Protein AF-A0A1M6EAY8-F1 (afdb_monomer)

Organism: NCBI:txid1121298

Nearest PDB structures (foldseek):
  1v53-assembly1_A  TM=3.939E-01  e=1.099E+00  Heyndrickxia coagulans
  5cm9-assembly2_D  TM=3.302E-01  e=2.219E+00  Drosophila melanogaster
  4pe5-assembly1_C  TM=4.306E-01  e=8.485E+00  Rattus norvegicus
  7tjx-assembly1_E  TM=2.743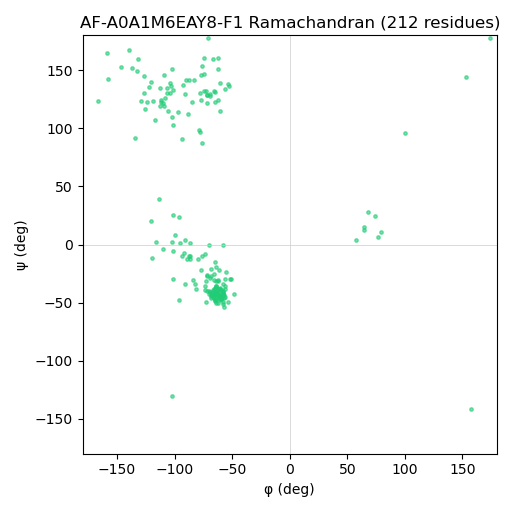E-01  e=7.960E+00  Saccharomyces cerevisiae

Solvent-accessible surface area (backbone atoms only — not comparable to full-atom values): 11817 Å² total; per-residue (Å²): 120,74,74,69,62,72,78,50,54,79,64,58,50,52,53,53,47,44,76,76,36,44,66,60,51,51,51,51,52,49,51,50,53,53,51,52,49,53,51,53,49,59,75,68,47,72,44,76,79,43,30,42,37,40,48,42,60,67,64,43,69,90,45,43,64,62,52,22,53,53,47,24,62,62,65,33,98,60,97,52,90,56,56,36,31,42,73,48,77,47,79,41,74,91,82,80,100,55,101,65,68,59,56,70,67,60,48,54,51,48,54,51,36,45,76,68,31,61,36,24,30,45,34,26,41,54,71,60,44,53,58,41,45,40,70,52,49,38,30,74,45,84,82,50,82,83,48,77,69,49,79,90,32,32,41,72,42,78,67,48,46,101,87,28,68,61,44,35,34,31,36,46,32,52,66,20,40,72,48,45,72,26,47,30,77,28,86,56,25,31,37,25,37,28,52,57,24,84,46,56,71,46,31,51,50,46,53,34,46,43,63,68,41,96

pLDDT: mean 88.56, std 11.91, range [39.31, 98.44]

Secondary structure (DSSP, 8-state):
-HHHHTT--HHHHHHHHHHHHHHHHHHHHHHHHHHHHHHHHHHTPPEEEEEEEEEES---GGGHHHHHHHHHHHH-SS--TTEEEEEEEEE----SS-S--S-HHHHHHHHHHHHTT--SEEEEEHHHHHHHHHTT-B---TT-TTS---TTTEEEES--STT--SEEEEEE-TT-HHHHH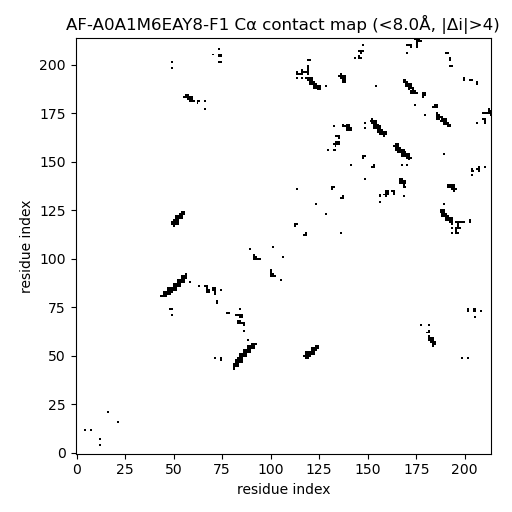TT---TTEEEEEBTT-S-HHHHHHHHHHHHH--

Mean predicted aligned error: 8.23 Å

Radius of gyration: 26.85 Å; Cα contacts (8 Å, |Δi|>4): 323; chains: 1; bounding box: 73×35×76 Å

Foldseek 3Di:
DVVVLVPDDPVVNVVVCCVPCVVVVVVVVVVVVVVVVVVVCVVQAQDAPAEEEEEEDFFQCVCQVVLFVVLQPLLDPDDDPRYTHGYHYQYFDDDDDDPDRHDVVSVVVVVVCLVVLNHFKYKYFPSVVLVCLLVQFFDACVPLPLDDCPPVFWDWDPHHPPPRHTGTGWTQLAPAPSCVVRRHHRHRMIMGTTPSHPRNVSSSSVRSNSNVRD

Sequence (214 aa):
MLDKIKHMSKKEKMEYIWDYYKIHILVGVFIIIAVSWTIYTNVNKTEYVFNCTLLGEGVNLSKKAEFEDKLTKIVLEEPEDKKQAYMDFIEVKGSSSVENSIDPYAMQKLSARVAAGDIDIFIVDEKNFQRFAMQGMFEILDSFSELDLSDKNAVKIEKGSEDVKSGIYGVRVKDNASLKDMGYSTEDKIAGIVTLSKNKDKGAAVLKWLQEDK

Structure (mmCIF, N/CA/C/O backbone):
data_AF-A0A1M6EAY8-F1
#
_entry.id   AF-A0A1M6EAY8-F1
#
loop_
_atom_site.group_PDB
_atom_site.id
_atom_site.type_symbol
_atom_site.label_atom_id
_atom_site.label_alt_id
_atom_site.label_comp_id
_atom_site.label_asym_id
_atom_site.label_entity_id
_atom_site.label_seq_id
_atom_site.pdbx_PDB_ins_code
_atom_site.Cartn_x
_atom_site.Cartn_y
_atom_site.Cartn_z
_atom_site.occupancy
_atom_site.B_iso_or_equiv
_atom_site.auth_seq_id
_atom_site.auth_comp_id
_atom_site.auth_asym_id
_atom_site.auth_atom_id
_atom_site.pdbx_PDB_model_num
ATOM 1 N N . MET A 1 1 ? 34.621 -8.360 -55.367 1.00 52.75 1 MET A N 1
ATOM 2 C CA . MET A 1 1 ? 34.484 -7.205 -54.442 1.00 52.75 1 MET A CA 1
ATOM 3 C C . MET A 1 1 ? 35.650 -7.085 -53.462 1.00 52.75 1 MET A C 1
ATOM 5 O O . MET A 1 1 ? 36.069 -5.966 -53.209 1.00 52.75 1 MET A O 1
ATOM 9 N N . LEU A 1 2 ? 36.212 -8.191 -52.954 1.00 54.81 2 LEU A N 1
ATOM 10 C CA . LEU A 1 2 ? 37.335 -8.165 -52.001 1.00 54.81 2 LEU A CA 1
ATOM 11 C C . LEU A 1 2 ? 38.676 -7.679 -52.600 1.00 54.81 2 LEU A C 1
ATOM 13 O O . LEU A 1 2 ? 39.448 -7.039 -51.891 1.00 54.81 2 LEU A O 1
ATOM 17 N N . ASP A 1 3 ? 38.923 -7.878 -53.902 1.00 56.69 3 ASP A N 1
ATOM 18 C CA . ASP A 1 3 ? 40.189 -7.463 -54.541 1.00 56.69 3 ASP A CA 1
ATOM 19 C C . ASP A 1 3 ? 40.351 -5.943 -54.722 1.00 56.69 3 ASP A C 1
ATOM 21 O O . ASP A 1 3 ? 41.471 -5.438 -54.690 1.00 56.69 3 ASP A O 1
ATOM 25 N N . LYS A 1 4 ? 39.254 -5.176 -54.828 1.00 57.34 4 LYS A N 1
ATOM 26 C CA . LYS A 1 4 ? 39.319 -3.702 -54.945 1.00 57.34 4 LYS A CA 1
ATOM 27 C C . LYS A 1 4 ? 39.699 -3.015 -53.630 1.00 57.34 4 LYS A C 1
ATOM 29 O O . LYS A 1 4 ? 40.373 -1.994 -53.645 1.00 57.34 4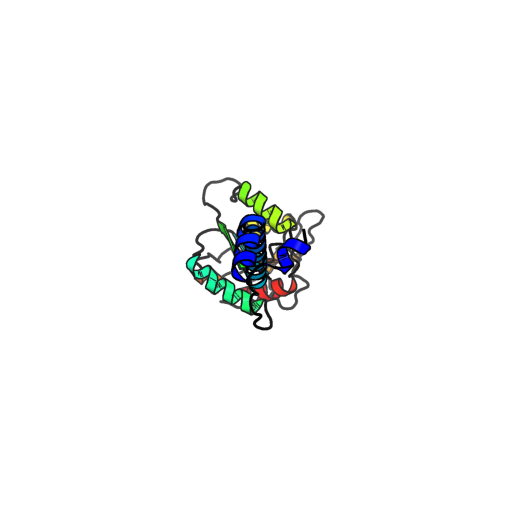 LYS A O 1
ATOM 34 N N . ILE A 1 5 ? 39.315 -3.595 -52.493 1.00 58.34 5 ILE A N 1
ATOM 35 C CA . ILE A 1 5 ? 39.560 -3.015 -51.162 1.00 58.34 5 ILE A CA 1
ATOM 36 C C . ILE A 1 5 ? 41.026 -3.222 -50.736 1.00 58.34 5 ILE A C 1
ATOM 38 O O . ILE A 1 5 ? 41.556 -2.475 -49.914 1.00 58.34 5 ILE A O 1
ATOM 42 N N . LYS A 1 6 ? 41.730 -4.207 -51.307 1.00 60.44 6 LYS A N 1
ATOM 43 C CA . LYS A 1 6 ? 43.102 -4.562 -50.908 1.00 60.44 6 LYS A CA 1
ATOM 44 C C . LYS A 1 6 ? 44.147 -3.491 -51.262 1.00 60.44 6 LYS A C 1
ATOM 46 O O . LYS A 1 6 ? 45.124 -3.364 -50.531 1.00 60.44 6 LYS A O 1
ATOM 51 N N . HIS A 1 7 ? 43.904 -2.688 -52.302 1.00 62.91 7 HIS A N 1
ATOM 52 C CA . HIS A 1 7 ? 44.838 -1.672 -52.818 1.00 62.91 7 HIS A CA 1
ATOM 53 C C . HIS A 1 7 ? 44.516 -0.223 -52.410 1.00 62.91 7 HIS A C 1
ATOM 55 O O . HIS A 1 7 ? 45.227 0.691 -52.810 1.00 62.91 7 HIS A O 1
ATOM 61 N N . MET A 1 8 ? 43.472 -0.001 -51.607 1.00 68.00 8 MET A N 1
ATOM 62 C CA . MET A 1 8 ? 43.058 1.341 -51.184 1.00 68.00 8 MET A CA 1
ATOM 63 C C . MET A 1 8 ? 43.857 1.844 -49.976 1.00 68.00 8 MET A C 1
ATOM 65 O O . MET A 1 8 ? 44.121 1.093 -49.025 1.00 68.00 8 MET A O 1
ATOM 69 N N . SER A 1 9 ? 44.176 3.139 -49.978 1.00 77.81 9 SER A N 1
ATOM 70 C CA . SER A 1 9 ? 44.705 3.838 -48.807 1.00 77.81 9 SER A CA 1
ATOM 71 C C . SER A 1 9 ? 43.682 3.828 -47.660 1.00 77.81 9 SER A C 1
ATOM 73 O O . SER A 1 9 ? 42.481 3.625 -47.856 1.00 77.81 9 SER A O 1
ATOM 75 N N . LYS A 1 10 ? 44.135 4.055 -46.419 1.00 75.69 10 LYS A N 1
ATOM 76 C CA . LYS A 1 10 ? 43.240 4.083 -45.243 1.00 75.69 10 LYS A CA 1
ATOM 77 C C . LYS A 1 10 ? 42.105 5.111 -45.385 1.00 75.69 10 LYS A C 1
ATOM 79 O O . LYS A 1 10 ? 41.030 4.887 -44.838 1.00 75.69 10 LYS A O 1
ATOM 84 N N . LYS A 1 11 ? 42.339 6.201 -46.126 1.00 76.31 11 LYS A N 1
ATOM 85 C CA . LYS A 1 11 ? 41.361 7.269 -46.362 1.00 76.31 11 LYS A CA 1
ATOM 86 C C . LYS A 1 11 ? 40.255 6.825 -47.324 1.00 76.31 11 LYS A C 1
ATOM 88 O O . LYS A 1 11 ? 39.084 6.907 -46.975 1.00 76.31 11 LYS A O 1
ATOM 93 N N . GLU A 1 12 ? 40.627 6.248 -48.464 1.00 75.38 12 GLU A N 1
ATOM 94 C CA . GLU A 1 12 ? 39.679 5.758 -49.479 1.00 75.38 12 GLU A CA 1
ATOM 95 C C . GLU A 1 12 ? 38.800 4.612 -48.951 1.00 75.38 12 GLU A C 1
ATOM 97 O O . GLU A 1 12 ? 37.633 4.491 -49.316 1.00 75.38 12 GLU A O 1
ATOM 102 N N . LYS A 1 13 ? 39.330 3.791 -48.033 1.00 75.75 13 LYS A N 1
ATOM 103 C CA . LYS A 1 13 ? 38.545 2.754 -47.343 1.00 75.75 13 LYS A CA 1
ATOM 104 C C . LYS A 1 13 ? 37.448 3.338 -46.454 1.00 75.75 13 LYS A C 1
ATOM 106 O O . LYS A 1 13 ? 36.355 2.782 -46.411 1.00 75.75 13 LYS A O 1
ATOM 111 N N . MET A 1 14 ? 37.738 4.427 -45.741 1.00 78.31 14 MET A N 1
ATOM 112 C CA . MET A 1 14 ? 36.771 5.079 -44.854 1.00 78.31 14 MET A CA 1
ATOM 113 C C . MET A 1 14 ? 35.662 5.766 -45.657 1.00 78.31 14 MET A C 1
ATOM 115 O O . MET A 1 14 ? 34.490 5.609 -45.324 1.00 78.31 14 MET A O 1
ATOM 119 N N . GLU A 1 15 ? 36.023 6.453 -46.745 1.00 80.12 15 GLU A N 1
ATOM 120 C CA . GLU A 1 15 ? 35.060 7.066 -47.672 1.00 80.12 15 GLU A CA 1
ATOM 121 C C . GLU A 1 15 ? 34.149 6.006 -48.310 1.00 80.12 15 GLU A C 1
ATOM 123 O O . GLU A 1 15 ? 32.931 6.151 -48.286 1.00 80.12 15 GLU A O 1
ATOM 128 N N . TYR A 1 16 ? 34.707 4.876 -48.762 1.00 78.81 16 TYR A N 1
ATOM 129 C CA . TYR A 1 16 ? 33.915 3.775 -49.320 1.00 78.81 16 TYR A CA 1
ATOM 130 C C . TYR A 1 16 ? 32.935 3.156 -48.305 1.00 78.81 16 TYR A C 1
ATOM 132 O O . TYR A 1 16 ? 31.786 2.864 -48.642 1.00 78.81 16 TYR A O 1
ATOM 140 N N . ILE A 1 17 ? 33.368 2.956 -47.052 1.00 81.38 17 ILE A N 1
ATOM 141 C CA . ILE A 1 17 ? 32.495 2.452 -45.980 1.00 81.38 17 ILE A CA 1
ATOM 142 C C . ILE A 1 17 ? 31.378 3.455 -45.689 1.00 81.38 17 ILE A C 1
ATOM 144 O O . ILE A 1 17 ? 30.227 3.055 -45.525 1.00 81.38 17 ILE A O 1
ATOM 148 N N . TRP A 1 18 ? 31.698 4.745 -45.646 1.00 81.81 18 TRP A N 1
ATOM 149 C CA . TRP A 1 18 ? 30.712 5.788 -45.405 1.00 81.81 18 TRP A CA 1
ATOM 150 C C . TRP A 1 18 ? 29.674 5.859 -46.529 1.00 81.81 18 TRP A C 1
ATOM 152 O O . TRP A 1 18 ? 28.476 5.787 -46.264 1.00 81.81 18 TRP A O 1
ATOM 162 N N . ASP A 1 19 ? 30.096 5.913 -47.788 1.00 82.69 19 ASP A N 1
ATOM 163 C CA . ASP A 1 19 ? 29.166 6.064 -48.908 1.00 82.69 19 ASP A CA 1
ATOM 164 C C . ASP A 1 19 ? 28.213 4.877 -49.058 1.00 82.69 19 ASP A C 1
ATOM 166 O O . ASP A 1 19 ? 27.030 5.076 -49.348 1.00 82.69 19 ASP A O 1
ATOM 170 N N . TYR A 1 20 ? 28.695 3.658 -48.802 1.00 83.00 20 TYR A N 1
ATOM 171 C CA . TYR A 1 20 ? 27.894 2.447 -48.971 1.00 83.00 20 TYR A CA 1
ATOM 172 C C . TYR A 1 20 ? 27.137 2.024 -47.701 1.00 83.00 20 TYR A C 1
ATOM 174 O O . TYR A 1 20 ? 26.022 1.514 -47.792 1.00 83.00 20 TYR A O 1
ATOM 182 N N . TYR A 1 21 ? 27.701 2.242 -46.507 1.00 87.69 21 TYR A N 1
ATOM 183 C CA . TYR A 1 21 ? 27.153 1.723 -45.246 1.00 87.69 21 TYR A CA 1
ATOM 184 C C . TYR A 1 21 ? 26.690 2.795 -44.252 1.00 87.69 21 TYR A C 1
ATOM 186 O O . TYR A 1 21 ? 26.201 2.412 -43.191 1.00 87.69 21 TYR A O 1
ATOM 194 N N . LYS A 1 22 ? 26.755 4.106 -44.548 1.00 86.56 22 LYS A N 1
ATOM 195 C CA . LYS A 1 22 ? 26.324 5.164 -43.599 1.00 86.56 22 LYS A CA 1
ATOM 196 C C . LYS A 1 22 ? 24.949 4.920 -42.979 1.00 86.56 22 LYS A C 1
ATOM 198 O O . LYS A 1 22 ? 24.799 5.084 -41.776 1.00 86.56 22 LYS A O 1
ATOM 203 N N . ILE A 1 23 ? 23.959 4.482 -43.763 1.00 90.25 23 ILE A N 1
ATOM 204 C CA . ILE A 1 23 ? 22.605 4.217 -43.248 1.00 90.25 23 ILE A CA 1
ATOM 205 C C . ILE A 1 23 ? 22.627 3.026 -42.284 1.00 90.25 23 ILE A C 1
ATOM 207 O O . ILE A 1 23 ? 22.072 3.114 -41.195 1.00 90.25 23 ILE A O 1
ATOM 211 N N . HIS A 1 24 ? 23.313 1.938 -42.637 1.00 90.88 24 HIS A N 1
ATOM 212 C CA . HIS A 1 24 ? 23.444 0.766 -41.769 1.00 90.88 24 HIS A CA 1
ATOM 213 C C . HIS A 1 24 ? 24.225 1.074 -40.484 1.00 90.88 24 HIS A C 1
ATOM 215 O O . HIS A 1 24 ? 23.848 0.592 -39.420 1.00 90.88 24 HIS A O 1
ATOM 221 N N . ILE A 1 25 ? 25.261 1.916 -40.561 1.00 91.00 25 ILE A N 1
ATOM 222 C CA . ILE A 1 25 ? 26.019 2.395 -39.397 1.00 91.00 25 ILE A CA 1
ATOM 223 C C . ILE A 1 25 ? 25.115 3.236 -38.490 1.00 91.00 25 ILE A C 1
ATOM 225 O O . ILE A 1 25 ? 25.059 2.980 -37.292 1.00 91.00 25 ILE A O 1
ATOM 229 N N . LEU A 1 26 ? 24.364 4.191 -39.047 1.00 92.25 26 LEU A N 1
ATOM 230 C CA . LEU A 1 26 ? 23.439 5.030 -38.279 1.00 92.25 26 LEU A CA 1
ATOM 231 C C . LEU A 1 26 ? 22.327 4.208 -37.617 1.00 92.25 26 LEU A C 1
ATOM 233 O O . LEU A 1 26 ? 22.045 4.409 -36.439 1.00 92.25 26 LEU A O 1
ATOM 237 N N . VAL A 1 27 ? 21.735 3.250 -38.336 1.00 95.12 27 VAL A N 1
ATOM 238 C CA . VAL A 1 27 ? 20.729 2.331 -37.780 1.00 95.12 27 VAL A CA 1
ATOM 239 C C . VAL A 1 27 ? 21.336 1.454 -36.684 1.00 95.12 27 VAL A C 1
ATOM 241 O O . VAL A 1 27 ? 20.726 1.294 -35.631 1.00 95.12 27 VAL A O 1
ATOM 244 N N . GLY A 1 28 ? 22.548 0.929 -36.885 1.00 95.38 28 GLY A N 1
ATOM 245 C CA . GLY A 1 28 ? 23.255 0.148 -35.869 1.00 95.38 28 GLY A CA 1
ATOM 246 C C . GLY A 1 28 ? 23.503 0.950 -34.591 1.00 95.38 28 GLY A C 1
ATOM 247 O O . GLY A 1 28 ? 23.197 0.478 -33.499 1.00 95.38 28 GLY A O 1
ATOM 248 N N . VAL A 1 29 ? 23.976 2.192 -34.722 1.00 95.94 29 VAL A N 1
ATOM 249 C CA . VAL A 1 29 ? 24.169 3.109 -33.588 1.00 95.94 29 VAL A CA 1
ATOM 250 C C . VAL A 1 29 ? 22.841 3.417 -32.896 1.00 95.94 29 VAL A C 1
ATOM 252 O O . VAL A 1 29 ? 22.770 3.372 -31.671 1.00 95.94 29 VAL A O 1
ATOM 255 N N . PHE A 1 30 ? 21.775 3.675 -33.656 1.00 96.69 30 PHE A N 1
ATOM 256 C CA . PHE A 1 30 ? 20.448 3.932 -33.098 1.00 96.69 30 PHE A CA 1
ATOM 257 C C . PHE A 1 30 ? 19.920 2.743 -32.284 1.00 96.69 30 PHE A C 1
ATOM 259 O O . PHE A 1 30 ? 19.442 2.935 -31.168 1.00 96.69 30 PHE A O 1
ATOM 266 N N . ILE A 1 31 ? 20.055 1.516 -32.797 1.00 96.69 31 ILE A N 1
ATOM 267 C CA . ILE A 1 31 ? 19.662 0.296 -32.077 1.00 96.69 31 ILE A CA 1
ATOM 268 C C . ILE A 1 31 ? 20.462 0.156 -30.781 1.00 96.69 31 ILE A C 1
ATOM 270 O O . ILE A 1 31 ? 19.877 -0.130 -29.740 1.00 96.69 31 ILE A O 1
ATOM 274 N N . ILE A 1 32 ? 21.777 0.396 -30.818 1.00 97.06 32 ILE A N 1
ATOM 275 C CA . ILE A 1 32 ? 22.623 0.345 -29.619 1.00 97.06 32 ILE A CA 1
ATOM 276 C C . ILE A 1 32 ? 22.138 1.360 -28.579 1.00 97.06 32 ILE A C 1
ATOM 278 O O . ILE A 1 32 ? 21.952 0.990 -27.424 1.00 97.06 32 ILE A O 1
ATOM 282 N N . ILE A 1 33 ? 21.859 2.604 -28.981 1.00 96.81 33 ILE A N 1
ATOM 283 C CA . ILE A 1 33 ? 21.335 3.640 -28.077 1.00 96.81 33 ILE A CA 1
ATOM 284 C C . ILE A 1 33 ? 19.984 3.220 -27.488 1.00 96.81 33 ILE A C 1
ATOM 286 O O . ILE A 1 33 ? 19.795 3.325 -26.277 1.00 96.81 33 ILE A O 1
ATOM 290 N N . ALA A 1 34 ? 19.062 2.714 -28.311 1.00 95.25 34 ALA A N 1
ATOM 291 C CA . ALA A 1 34 ? 17.746 2.273 -27.857 1.00 95.25 34 ALA A CA 1
ATOM 292 C C . ALA A 1 34 ? 17.853 1.127 -26.837 1.00 95.25 34 ALA A C 1
ATOM 294 O O . ALA A 1 34 ? 17.241 1.191 -25.774 1.00 95.25 34 ALA A O 1
ATOM 295 N N . VAL A 1 35 ? 18.689 0.121 -27.113 1.00 96.62 35 VAL A N 1
ATOM 296 C CA . VAL A 1 35 ? 18.928 -1.006 -26.199 1.00 96.62 35 VAL A CA 1
ATOM 297 C C . VAL A 1 35 ? 19.591 -0.534 -24.906 1.00 96.62 35 VAL A C 1
ATOM 299 O O . VAL A 1 35 ? 19.128 -0.889 -23.823 1.00 96.62 35 VAL A O 1
ATOM 302 N N . SER A 1 36 ? 20.630 0.303 -24.987 1.00 95.25 36 SER A N 1
ATOM 303 C CA . SER A 1 36 ? 21.278 0.879 -23.805 1.00 95.25 36 SER A CA 1
ATOM 304 C C . SER A 1 36 ? 20.297 1.692 -22.959 1.00 95.25 36 SER A C 1
ATOM 306 O O . SER A 1 36 ? 20.320 1.577 -21.737 1.00 95.25 36 SER A O 1
ATOM 308 N N . TRP A 1 37 ? 19.395 2.451 -23.585 1.00 93.75 37 TRP A N 1
ATOM 309 C CA . TRP A 1 37 ? 18.355 3.212 -22.893 1.00 93.75 37 TRP A CA 1
ATOM 310 C C . TRP A 1 37 ? 17.329 2.302 -22.205 1.00 93.75 37 TRP A C 1
ATOM 312 O O . TRP A 1 37 ? 16.977 2.523 -21.045 1.00 93.75 37 TRP A O 1
ATOM 322 N N . THR A 1 38 ? 16.875 1.237 -22.869 1.00 91.50 38 THR A N 1
ATOM 323 C CA . THR A 1 38 ? 15.965 0.247 -22.270 1.00 91.50 38 THR A CA 1
ATOM 324 C C . THR A 1 38 ? 16.608 -0.480 -21.090 1.00 91.50 38 THR A C 1
ATOM 326 O O . THR A 1 38 ? 15.961 -0.666 -20.061 1.00 91.50 38 THR A O 1
ATOM 329 N N . ILE A 1 39 ? 17.881 -0.868 -21.192 1.00 92.38 39 ILE A N 1
ATOM 330 C CA . ILE A 1 39 ? 18.602 -1.490 -20.072 1.00 92.38 39 ILE A CA 1
ATOM 331 C C . ILE A 1 39 ? 18.747 -0.484 -18.928 1.00 92.38 39 ILE A C 1
ATOM 333 O O . ILE A 1 39 ? 18.411 -0.801 -17.791 1.00 92.38 39 ILE A O 1
ATOM 337 N N . TYR A 1 40 ? 19.183 0.742 -19.229 1.00 91.06 40 TYR A N 1
ATOM 338 C CA . TYR A 1 40 ? 19.364 1.793 -18.230 1.00 91.06 40 TYR A CA 1
ATOM 339 C C . TYR A 1 40 ? 18.068 2.098 -17.469 1.00 91.06 40 TYR A C 1
ATOM 341 O O . TYR A 1 40 ? 18.082 2.207 -16.246 1.00 91.06 40 TYR A O 1
ATOM 349 N N . THR A 1 41 ? 16.940 2.194 -18.173 1.00 86.44 41 THR A N 1
ATOM 350 C CA . THR A 1 41 ? 15.632 2.461 -17.557 1.00 86.44 41 THR A CA 1
ATOM 351 C C . THR A 1 41 ? 15.129 1.294 -16.715 1.00 86.44 41 THR A C 1
ATOM 353 O O . THR A 1 41 ? 14.636 1.533 -15.621 1.00 86.44 41 THR A O 1
ATOM 356 N N . ASN A 1 42 ? 15.293 0.044 -17.160 1.00 84.06 42 ASN A N 1
ATOM 357 C CA . ASN A 1 42 ? 14.882 -1.120 -16.368 1.00 84.06 42 ASN A CA 1
ATOM 358 C C . ASN A 1 42 ? 15.751 -1.314 -15.121 1.00 84.06 42 ASN A C 1
ATOM 360 O O . ASN A 1 42 ? 15.217 -1.549 -14.044 1.00 84.06 42 ASN A O 1
ATOM 364 N N . VAL A 1 43 ? 17.074 -1.166 -15.240 1.00 84.19 43 VAL A N 1
ATOM 365 C CA . VAL A 1 43 ? 18.000 -1.304 -14.103 1.00 84.19 43 VAL A CA 1
ATOM 366 C C . VAL A 1 43 ? 17.789 -0.199 -13.068 1.00 84.19 43 VAL A C 1
ATOM 368 O O . VAL A 1 43 ? 18.030 -0.418 -11.884 1.00 84.19 43 VAL A O 1
ATOM 371 N N . ASN A 1 44 ? 17.358 0.993 -13.483 1.00 84.50 44 ASN A N 1
ATOM 372 C CA . ASN A 1 44 ? 17.114 2.123 -12.582 1.00 84.50 44 ASN A CA 1
ATOM 373 C C . ASN A 1 44 ? 15.641 2.315 -12.214 1.00 84.50 44 ASN A C 1
ATOM 375 O O . ASN A 1 44 ? 15.304 3.315 -11.585 1.00 84.50 44 ASN A O 1
ATOM 379 N N . LYS A 1 45 ? 14.767 1.377 -12.585 1.00 85.75 45 LYS A N 1
ATOM 380 C CA . LYS A 1 45 ? 13.366 1.420 -12.185 1.00 85.75 45 LYS A CA 1
ATOM 381 C C . LYS A 1 45 ? 13.251 1.028 -10.717 1.00 85.75 45 LYS A C 1
ATOM 383 O O . LYS A 1 45 ? 13.791 0.003 -10.313 1.00 85.75 45 LYS A O 1
ATOM 388 N N . THR A 1 46 ? 12.513 1.817 -9.945 1.00 87.75 46 THR A N 1
ATOM 389 C CA . THR A 1 46 ? 12.156 1.429 -8.583 1.00 87.75 46 THR A CA 1
ATOM 390 C C . THR A 1 46 ? 11.115 0.312 -8.616 1.00 87.75 46 THR A C 1
ATOM 392 O O . THR A 1 46 ? 10.097 0.410 -9.307 1.00 87.75 46 THR A O 1
ATOM 395 N N . GLU A 1 47 ? 11.386 -0.759 -7.883 1.00 91.19 47 GLU A N 1
ATOM 396 C CA . GLU A 1 47 ? 10.478 -1.872 -7.660 1.00 91.19 47 GLU A CA 1
ATOM 397 C C . GLU A 1 47 ? 9.553 -1.542 -6.483 1.00 91.19 47 GLU A C 1
ATOM 399 O O . GLU A 1 47 ? 10.002 -1.255 -5.372 1.00 91.19 47 GLU A O 1
ATOM 404 N N . TYR A 1 48 ? 8.244 -1.571 -6.729 1.00 92.69 48 TYR A N 1
ATOM 405 C CA . TYR A 1 48 ? 7.247 -1.383 -5.683 1.00 92.69 48 TYR A CA 1
ATOM 406 C C . TYR A 1 48 ? 6.915 -2.727 -5.042 1.00 92.69 48 TYR A C 1
ATOM 408 O O . TYR A 1 48 ? 6.341 -3.598 -5.692 1.00 92.69 48 TYR A O 1
ATOM 416 N N . VAL A 1 49 ? 7.293 -2.890 -3.776 1.00 94.88 49 VAL A N 1
ATOM 417 C CA . VAL A 1 49 ? 7.193 -4.170 -3.049 1.00 94.88 49 VAL A CA 1
ATOM 418 C C . VAL A 1 49 ? 5.998 -4.245 -2.102 1.00 94.88 49 VAL A C 1
ATOM 420 O O . VAL A 1 49 ? 5.786 -5.286 -1.478 1.00 94.88 49 VAL A O 1
ATOM 423 N N . PHE A 1 50 ? 5.268 -3.138 -1.955 1.00 97.56 50 PHE A N 1
ATOM 424 C CA . PHE A 1 50 ? 4.074 -3.031 -1.126 1.00 97.56 50 PHE A CA 1
ATOM 425 C C . PHE A 1 50 ? 3.188 -1.858 -1.569 1.00 97.56 50 PHE A C 1
ATOM 427 O O . PHE A 1 50 ? 3.707 -0.791 -1.909 1.00 97.56 50 PHE A O 1
ATOM 434 N N . ASN A 1 51 ? 1.867 -2.028 -1.519 1.00 97.69 51 ASN A N 1
ATOM 435 C CA . ASN A 1 51 ? 0.882 -1.020 -1.899 1.00 97.69 51 ASN A CA 1
ATOM 436 C C . ASN A 1 51 ? -0.138 -0.749 -0.783 1.00 97.69 51 ASN A C 1
ATOM 438 O O . ASN A 1 51 ? -0.959 -1.605 -0.445 1.00 97.69 51 ASN A O 1
ATOM 442 N N . CYS A 1 52 ? -0.134 0.480 -0.268 1.00 98.06 52 CYS A N 1
ATOM 443 C CA . CYS A 1 52 ? -1.164 0.985 0.635 1.00 98.06 52 CYS A CA 1
ATOM 444 C C . CYS A 1 52 ? -2.068 1.957 -0.129 1.00 98.06 52 CYS A C 1
ATOM 446 O O . CYS A 1 52 ? -1.616 3.011 -0.571 1.00 98.06 52 CYS A O 1
ATOM 448 N N . THR A 1 53 ? -3.343 1.621 -0.308 1.00 97.44 53 THR A N 1
ATOM 449 C CA . THR A 1 53 ? -4.306 2.513 -0.964 1.00 97.44 53 THR A CA 1
ATOM 450 C C . THR A 1 53 ? -5.223 3.157 0.079 1.00 97.44 53 THR A C 1
ATOM 452 O O . THR A 1 53 ? -5.806 2.474 0.920 1.00 97.44 53 THR A O 1
ATOM 455 N N . LEU A 1 54 ? -5.378 4.478 0.013 1.00 96.06 54 LEU A N 1
ATOM 456 C CA . LEU A 1 54 ? -6.292 5.266 0.840 1.00 96.06 54 LEU A CA 1
ATOM 457 C C . LEU A 1 54 ? -7.520 5.675 0.013 1.00 96.06 54 LEU A C 1
ATOM 459 O O . LEU A 1 54 ? -7.376 6.074 -1.143 1.00 96.06 54 LEU A O 1
ATOM 463 N N . LEU A 1 55 ? -8.717 5.620 0.594 1.00 93.56 55 LEU A N 1
ATOM 464 C CA . LEU A 1 55 ? -9.955 6.107 -0.022 1.00 93.56 55 LEU A CA 1
ATOM 465 C C . LEU A 1 55 ? -10.556 7.232 0.817 1.00 93.56 55 LEU A C 1
ATOM 467 O O . LEU A 1 55 ? -10.901 7.027 1.979 1.00 93.56 55 LEU A O 1
ATOM 471 N N . GLY A 1 56 ? -10.779 8.395 0.216 1.00 89.62 56 GLY A N 1
ATOM 472 C CA . GLY A 1 56 ? -11.495 9.465 0.900 1.00 89.62 56 GLY A CA 1
ATOM 473 C C . GLY A 1 56 ? -11.196 10.838 0.334 1.00 89.62 56 GLY A C 1
ATOM 474 O O . GLY A 1 56 ? -11.067 11.006 -0.872 1.00 89.62 56 GLY A O 1
ATOM 475 N N . GLU A 1 57 ? -11.089 11.818 1.224 1.00 86.38 57 GLU A N 1
ATOM 476 C CA . GLU A 1 57 ? -10.918 13.235 0.904 1.00 86.38 57 GLU A CA 1
ATOM 477 C C . GLU A 1 57 ? -9.774 13.838 1.726 1.00 86.38 57 GLU A C 1
ATOM 479 O O . GLU A 1 57 ? -9.398 13.306 2.772 1.00 86.38 57 GLU A O 1
ATOM 484 N N . GLY A 1 58 ? -9.239 14.970 1.264 1.00 83.94 58 GLY A N 1
ATOM 485 C CA . GLY A 1 58 ? -8.362 15.821 2.076 1.00 83.9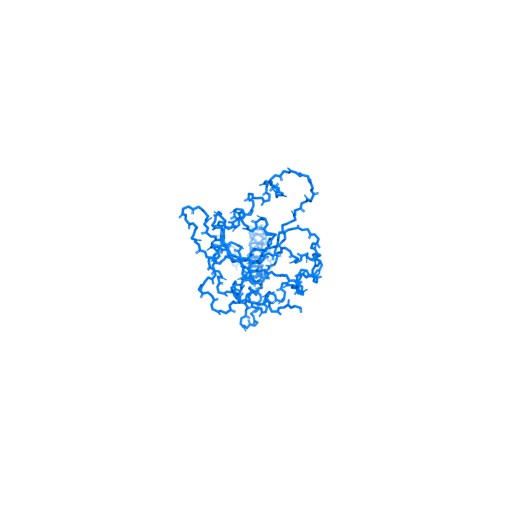4 58 GLY A CA 1
ATOM 486 C C . GLY A 1 58 ? -6.907 15.362 2.214 1.00 83.94 58 GLY A C 1
ATOM 487 O O . GLY A 1 58 ? -6.174 15.936 3.013 1.00 83.94 58 GLY A O 1
ATOM 488 N N . VAL A 1 59 ? -6.458 14.373 1.433 1.00 91.12 59 VAL A N 1
ATOM 489 C CA . VAL A 1 59 ? -5.060 13.920 1.475 1.00 91.12 59 VAL A CA 1
ATOM 490 C C . VAL A 1 59 ? -4.124 14.951 0.839 1.00 91.12 59 VAL A C 1
ATOM 492 O O . VAL A 1 59 ? -4.219 15.279 -0.344 1.00 91.12 59 VAL A O 1
ATOM 495 N N . ASN A 1 60 ? -3.158 15.422 1.621 1.00 93.06 60 ASN A N 1
ATOM 496 C CA . ASN A 1 60 ? -2.064 16.268 1.183 1.00 93.06 60 ASN A CA 1
ATOM 497 C C . ASN A 1 60 ? -0.968 15.438 0.497 1.00 93.06 60 ASN A C 1
ATOM 499 O O . ASN A 1 60 ? -0.072 14.879 1.134 1.00 93.06 60 ASN A O 1
ATOM 503 N N . LEU A 1 61 ? -1.004 15.426 -0.834 1.00 93.12 61 LEU A N 1
ATOM 504 C CA . LEU A 1 61 ? -0.039 14.700 -1.658 1.00 93.12 61 LEU A CA 1
ATOM 505 C C . LEU A 1 61 ? 1.403 15.223 -1.548 1.00 93.12 61 LEU A C 1
ATOM 507 O O . LEU A 1 61 ? 2.316 14.497 -1.929 1.00 93.12 61 LEU A O 1
ATOM 511 N N . SER A 1 62 ? 1.655 16.421 -0.999 1.00 95.25 62 SER A N 1
ATOM 512 C CA . SER A 1 62 ? 3.038 16.881 -0.782 1.00 95.25 62 SER A CA 1
ATOM 513 C C . SER A 1 62 ? 3.774 16.076 0.294 1.00 95.25 62 SER A C 1
ATOM 515 O O . SER A 1 62 ? 5.000 16.023 0.282 1.00 95.25 62 SER A O 1
ATOM 517 N N . LYS A 1 63 ? 3.032 15.403 1.181 1.00 95.31 63 LYS A N 1
ATOM 518 C CA . LYS A 1 63 ? 3.561 14.533 2.243 1.00 95.31 63 LYS A CA 1
ATOM 519 C C . LYS A 1 63 ? 3.612 13.057 1.859 1.00 95.31 63 LYS A C 1
ATOM 521 O O . LYS A 1 63 ? 4.033 12.219 2.652 1.00 95.31 63 LYS A O 1
ATOM 526 N N . LYS A 1 64 ? 3.213 12.733 0.626 1.00 95.06 64 LYS A N 1
ATOM 527 C CA . LYS A 1 64 ? 3.197 11.366 0.103 1.00 95.06 64 LYS A CA 1
ATOM 528 C C . LYS A 1 64 ? 4.551 10.672 0.244 1.00 95.06 64 LYS A C 1
ATOM 530 O O . LYS A 1 64 ? 4.590 9.571 0.773 1.00 95.06 64 LYS A O 1
ATOM 535 N N . ALA A 1 65 ? 5.632 11.326 -0.179 1.00 95.19 65 ALA A N 1
ATOM 536 C CA . ALA A 1 65 ? 6.968 10.732 -0.144 1.00 95.19 65 ALA A CA 1
ATOM 537 C C . ALA A 1 65 ? 7.412 10.383 1.288 1.00 95.19 65 ALA A C 1
ATOM 539 O O . ALA A 1 65 ? 7.951 9.310 1.519 1.00 95.19 65 ALA A O 1
ATOM 540 N N . GLU A 1 66 ? 7.110 11.238 2.272 1.00 96.19 66 GLU A N 1
ATOM 541 C CA . GLU A 1 66 ? 7.432 10.956 3.677 1.00 96.19 66 GLU A CA 1
ATOM 542 C C . GLU A 1 66 ? 6.648 9.747 4.211 1.00 96.19 66 GLU A C 1
ATOM 544 O O . GLU A 1 66 ? 7.186 8.919 4.948 1.00 96.19 66 GLU A O 1
ATOM 549 N N . PHE A 1 67 ? 5.375 9.621 3.831 1.00 96.75 67 PHE A N 1
ATOM 550 C CA . PHE A 1 67 ? 4.566 8.463 4.198 1.00 96.75 67 PHE A CA 1
ATOM 551 C C . PHE A 1 67 ? 5.055 7.178 3.516 1.00 96.75 67 PHE A C 1
ATOM 553 O O . PHE A 1 67 ? 5.137 6.136 4.161 1.00 96.75 67 PHE A O 1
ATOM 560 N N . GLU A 1 68 ? 5.431 7.250 2.237 1.00 96.62 68 GLU A N 1
ATOM 561 C CA . GLU A 1 68 ? 6.036 6.136 1.496 1.00 96.62 68 GLU A CA 1
ATOM 562 C C . GLU A 1 68 ? 7.373 5.702 2.106 1.00 96.62 68 GLU A C 1
ATOM 564 O O . GLU A 1 68 ? 7.614 4.503 2.236 1.00 96.62 68 GLU A O 1
ATOM 569 N N . ASP A 1 69 ? 8.200 6.637 2.577 1.00 95.06 69 ASP A N 1
ATOM 570 C CA . ASP A 1 69 ? 9.444 6.333 3.293 1.00 95.06 69 ASP A CA 1
ATOM 571 C C . ASP A 1 69 ? 9.177 5.614 4.622 1.00 95.06 69 ASP A C 1
ATOM 573 O O . ASP A 1 69 ? 9.874 4.654 4.964 1.00 95.06 69 ASP A O 1
ATOM 577 N N . LYS A 1 70 ? 8.162 6.053 5.382 1.00 96.00 70 LYS A N 1
ATOM 578 C CA . LYS A 1 70 ? 7.738 5.373 6.618 1.00 96.00 70 LYS A CA 1
ATOM 579 C C . LYS A 1 70 ? 7.249 3.962 6.311 1.00 96.00 70 LYS A C 1
ATOM 581 O O . LYS A 1 70 ? 7.762 3.020 6.903 1.00 96.00 70 LYS A O 1
ATOM 586 N N . LEU A 1 71 ? 6.347 3.803 5.340 1.00 96.56 71 LEU A N 1
ATOM 587 C CA . LEU A 1 71 ? 5.872 2.490 4.896 1.00 96.56 71 LEU A CA 1
ATOM 588 C C . LEU A 1 71 ? 7.027 1.586 4.461 1.00 96.56 71 LEU A C 1
ATOM 590 O O . LEU A 1 71 ? 7.081 0.430 4.868 1.00 96.56 71 LEU A O 1
ATOM 594 N N . THR A 1 72 ? 7.966 2.113 3.673 1.00 96.69 72 THR A N 1
ATOM 595 C CA . THR A 1 72 ? 9.121 1.365 3.161 1.00 96.69 72 THR A CA 1
ATOM 596 C C . THR A 1 72 ? 9.950 0.776 4.300 1.00 96.69 72 THR A C 1
ATOM 598 O O . THR A 1 72 ? 10.303 -0.398 4.244 1.00 96.69 72 THR A O 1
ATOM 601 N N . LYS A 1 73 ? 10.188 1.547 5.368 1.00 95.19 73 LYS A N 1
ATOM 602 C CA . LYS A 1 73 ? 10.912 1.083 6.565 1.00 95.19 73 LYS A CA 1
ATOM 603 C C . LYS A 1 73 ? 10.178 -0.004 7.348 1.00 95.19 73 LYS A C 1
ATOM 605 O O . LYS A 1 73 ? 10.827 -0.748 8.069 1.00 95.19 73 LYS A O 1
ATOM 610 N N . ILE A 1 74 ? 8.850 -0.070 7.252 1.00 95.69 74 ILE A N 1
ATOM 611 C CA . ILE A 1 74 ? 8.059 -1.117 7.913 1.00 95.69 74 ILE A CA 1
ATOM 612 C C . ILE A 1 74 ? 8.056 -2.407 7.088 1.00 95.69 74 ILE A C 1
ATOM 614 O O . ILE A 1 74 ? 8.106 -3.495 7.651 1.00 95.69 74 ILE A O 1
ATOM 618 N N . VAL A 1 75 ? 7.988 -2.304 5.756 1.00 96.00 75 VAL A N 1
ATOM 619 C CA . VAL A 1 75 ? 7.832 -3.475 4.872 1.00 96.00 75 VAL A CA 1
ATOM 620 C C . VAL A 1 75 ? 9.149 -4.114 4.432 1.00 96.00 75 VAL A C 1
ATOM 622 O O . VAL A 1 75 ? 9.126 -5.198 3.842 1.00 96.00 75 VAL A O 1
ATOM 625 N N . LEU A 1 76 ? 10.275 -3.437 4.662 1.00 93.56 76 LEU A N 1
ATOM 626 C CA . LEU A 1 76 ? 11.621 -3.937 4.408 1.00 93.56 76 LEU A CA 1
ATOM 627 C C . LEU A 1 76 ? 12.344 -4.149 5.741 1.00 93.56 76 LEU A C 1
ATOM 629 O O . LEU A 1 76 ? 12.503 -3.208 6.512 1.00 93.56 76 LEU A O 1
ATOM 633 N N . GLU A 1 77 ? 12.809 -5.375 5.987 1.00 79.62 77 GLU A N 1
ATOM 634 C CA . GLU A 1 77 ? 13.624 -5.704 7.168 1.00 79.62 77 GLU A CA 1
ATOM 635 C C . GLU A 1 77 ? 14.972 -4.969 7.146 1.00 79.62 77 GLU A C 1
ATOM 637 O O . GLU A 1 77 ? 15.463 -4.516 8.180 1.00 79.62 77 GLU A O 1
ATOM 642 N N . GLU A 1 78 ? 15.544 -4.806 5.949 1.00 83.62 78 GLU A N 1
ATOM 643 C CA . GLU A 1 78 ? 16.787 -4.084 5.701 1.00 83.62 78 GLU A CA 1
ATOM 644 C C . GLU A 1 78 ? 16.620 -3.118 4.515 1.00 83.62 78 GLU A C 1
ATOM 646 O O . GLU A 1 78 ? 15.857 -3.407 3.589 1.00 83.62 78 GLU A O 1
ATOM 651 N N . PRO A 1 79 ? 17.329 -1.973 4.496 1.00 81.88 79 PRO A N 1
ATOM 652 C CA . PRO A 1 79 ? 17.294 -1.060 3.361 1.00 81.88 79 PRO A CA 1
ATOM 653 C C . PRO A 1 79 ? 17.803 -1.750 2.092 1.00 81.88 79 PRO A C 1
ATOM 655 O O . PRO A 1 79 ? 18.980 -2.093 1.987 1.00 81.88 79 PRO A O 1
ATOM 658 N N . GLU A 1 80 ? 16.923 -1.915 1.111 1.00 85.69 80 GLU A N 1
ATOM 659 C CA . GLU A 1 80 ? 17.281 -2.423 -0.208 1.00 85.69 80 GLU A CA 1
ATOM 660 C C . GLU A 1 80 ? 17.216 -1.295 -1.238 1.00 85.69 80 GLU A C 1
ATOM 662 O O . GLU A 1 80 ? 16.189 -0.628 -1.402 1.00 85.69 80 GLU A O 1
ATOM 667 N N . ASP A 1 81 ? 18.313 -1.097 -1.971 1.00 82.81 81 ASP A N 1
ATOM 668 C CA . ASP A 1 81 ? 18.358 -0.113 -3.046 1.00 82.81 81 ASP A CA 1
ATOM 669 C C . ASP A 1 81 ? 17.250 -0.384 -4.071 1.00 82.81 81 ASP A C 1
ATOM 671 O O . ASP A 1 81 ? 17.073 -1.502 -4.557 1.00 82.81 81 ASP A O 1
ATOM 675 N N . LYS A 1 82 ? 16.537 0.683 -4.454 1.00 85.50 82 LYS A N 1
ATOM 676 C CA . LYS A 1 82 ? 15.490 0.675 -5.490 1.00 85.50 82 LYS A CA 1
ATOM 677 C C . LYS A 1 82 ? 14.254 -0.169 -5.158 1.00 85.50 82 LYS A C 1
ATOM 679 O O . LYS A 1 82 ? 13.449 -0.391 -6.060 1.00 85.50 82 LYS A O 1
ATOM 684 N N . LYS A 1 83 ? 14.045 -0.575 -3.905 1.00 92.69 83 LYS A N 1
ATOM 685 C CA . LYS A 1 83 ? 12.762 -1.117 -3.439 1.00 92.69 83 LYS A CA 1
ATOM 686 C C . LYS A 1 83 ? 12.057 -0.105 -2.553 1.00 92.69 83 LYS A C 1
ATOM 688 O O . LYS A 1 83 ? 12.671 0.488 -1.674 1.00 92.69 83 LYS A O 1
ATOM 693 N N . GLN A 1 84 ? 10.763 0.089 -2.787 1.00 94.75 84 GLN A N 1
ATOM 694 C CA . GLN A 1 84 ? 9.960 0.993 -1.967 1.00 94.75 84 GLN A CA 1
ATOM 695 C C . GLN A 1 84 ? 8.519 0.504 -1.822 1.00 94.75 84 GLN A C 1
ATOM 697 O O . GLN A 1 84 ? 7.981 -0.184 -2.693 1.00 94.75 84 GLN A O 1
ATOM 702 N N . ALA A 1 85 ? 7.884 0.877 -0.719 1.00 96.56 85 ALA A N 1
ATOM 703 C CA . ALA A 1 85 ? 6.435 0.870 -0.620 1.00 96.56 85 ALA A CA 1
ATOM 704 C C . ALA A 1 85 ? 5.861 2.076 -1.374 1.00 96.56 85 ALA A C 1
ATOM 706 O O . ALA A 1 85 ? 6.515 3.107 -1.518 1.00 96.56 85 ALA A O 1
ATOM 707 N N . TYR A 1 86 ? 4.626 1.953 -1.840 1.00 95.19 86 TYR A N 1
ATOM 708 C CA . TYR A 1 86 ? 3.904 3.033 -2.502 1.00 95.19 86 TYR A CA 1
ATOM 709 C C . TYR A 1 86 ? 2.558 3.275 -1.842 1.00 95.19 86 TYR A C 1
ATOM 711 O O . TYR A 1 86 ? 1.881 2.332 -1.417 1.00 95.19 86 TYR A O 1
ATOM 719 N N . MET A 1 87 ? 2.159 4.544 -1.813 1.00 95.81 87 MET A N 1
ATOM 720 C CA . MET A 1 87 ? 0.845 4.966 -1.362 1.00 95.81 87 MET A CA 1
ATOM 721 C C . MET A 1 87 ? 0.017 5.479 -2.540 1.00 95.81 87 MET A C 1
ATOM 723 O O . MET A 1 87 ? 0.403 6.434 -3.223 1.00 95.81 87 MET A O 1
ATOM 727 N N . ASP A 1 88 ? -1.144 4.866 -2.770 1.00 94.81 88 ASP A N 1
ATOM 728 C CA . ASP A 1 88 ? -2.142 5.389 -3.705 1.00 94.81 88 ASP A CA 1
ATOM 729 C C . ASP A 1 88 ? -3.282 6.080 -2.964 1.00 94.81 88 ASP A C 1
ATOM 731 O O . ASP A 1 88 ? -3.640 5.701 -1.851 1.00 94.81 88 ASP A O 1
ATOM 735 N N . PHE A 1 89 ? -3.898 7.062 -3.613 1.00 93.44 89 PHE A N 1
ATOM 736 C CA . PHE A 1 89 ? -5.066 7.744 -3.073 1.00 93.44 89 PHE A CA 1
ATOM 737 C C . PHE A 1 89 ? -6.187 7.764 -4.105 1.00 93.44 89 PHE A C 1
ATOM 739 O O . PHE A 1 89 ? -6.015 8.247 -5.226 1.00 93.44 89 PHE A O 1
ATOM 746 N N . ILE A 1 90 ? -7.341 7.233 -3.714 1.00 91.31 90 ILE A N 1
ATOM 747 C CA . ILE A 1 90 ? -8.577 7.300 -4.480 1.00 91.31 90 ILE A CA 1
ATOM 748 C C . ILE A 1 90 ? -9.423 8.404 -3.853 1.00 91.31 90 ILE A C 1
ATOM 750 O O . ILE A 1 90 ? -10.024 8.227 -2.791 1.00 91.31 90 ILE A O 1
ATOM 754 N N . GLU A 1 91 ? -9.444 9.551 -4.524 1.00 86.69 91 GLU A N 1
ATOM 755 C CA . GLU A 1 91 ? -10.267 10.679 -4.114 1.00 86.69 91 GLU A CA 1
ATOM 756 C C . GLU A 1 91 ? -11.749 10.352 -4.326 1.00 86.69 91 GLU A C 1
ATOM 758 O O . GLU A 1 91 ? -12.180 9.934 -5.405 1.00 86.69 91 GLU A O 1
ATOM 763 N N . VAL A 1 92 ? -12.532 10.569 -3.280 1.00 79.38 92 VAL A N 1
ATOM 764 C CA . VAL A 1 92 ? -13.989 10.559 -3.313 1.00 79.38 92 VAL A CA 1
ATOM 765 C C . VAL A 1 92 ? -14.442 12.014 -3.338 1.00 79.38 92 VAL A C 1
ATOM 767 O O . VAL A 1 92 ? -13.912 12.820 -2.594 1.00 79.38 92 VAL A O 1
ATOM 770 N N . LYS A 1 93 ? -15.381 12.398 -4.208 1.00 67.56 93 LYS A N 1
ATOM 771 C CA . LYS A 1 93 ? -15.927 13.766 -4.210 1.00 67.56 93 LYS A CA 1
ATOM 772 C C . LYS A 1 93 ? -17.238 13.794 -3.434 1.00 67.56 93 LYS A C 1
ATOM 774 O O . LYS A 1 93 ? -18.226 13.207 -3.873 1.00 67.56 93 LYS A O 1
ATOM 779 N N . GLY A 1 94 ? -17.266 14.488 -2.305 1.00 58.75 94 GLY A N 1
ATOM 780 C CA . GLY A 1 94 ? -18.449 14.611 -1.466 1.00 58.75 94 GLY A CA 1
ATOM 781 C C . GLY A 1 94 ? -19.605 15.357 -2.139 1.00 58.75 94 GLY A C 1
ATOM 782 O O . GLY A 1 94 ? -19.490 16.523 -2.512 1.00 58.75 94 GLY A O 1
ATOM 783 N N . SER A 1 95 ? -20.765 14.703 -2.248 1.00 45.09 95 SER A N 1
ATOM 784 C CA . SER A 1 95 ? -21.996 15.039 -1.501 1.00 45.09 95 SER A CA 1
ATOM 785 C C . SER A 1 95 ? -23.275 14.618 -2.244 1.00 45.09 95 SER A C 1
ATOM 787 O O . SER A 1 95 ? -23.406 14.780 -3.454 1.00 45.09 95 SER A O 1
ATOM 789 N N . SER A 1 96 ? -24.263 14.185 -1.452 1.00 39.31 96 SER A N 1
ATOM 790 C CA . SER A 1 96 ? -25.684 13.945 -1.775 1.00 39.31 96 SER A CA 1
ATOM 791 C C . SER A 1 96 ? -26.092 12.488 -2.038 1.00 39.31 96 SER A C 1
ATOM 793 O O . SER A 1 96 ? -26.013 11.964 -3.142 1.00 39.31 96 SER A O 1
ATOM 795 N N . SER A 1 97 ? -26.601 11.866 -0.968 1.00 41.81 97 SER A N 1
ATOM 796 C CA . SER A 1 97 ? -27.769 10.964 -0.947 1.00 41.81 97 SER A CA 1
ATOM 797 C C . SER A 1 97 ? -27.822 9.702 -1.817 1.00 41.81 97 SER A C 1
ATOM 799 O O . SER A 1 97 ? -28.833 9.006 -1.751 1.00 41.81 97 SER A O 1
ATOM 801 N N . VAL A 1 98 ? -26.782 9.336 -2.564 1.00 43.84 98 VAL A N 1
ATOM 802 C CA . VAL A 1 98 ? -26.781 8.095 -3.349 1.00 43.84 98 VAL A CA 1
ATOM 803 C C . VAL A 1 98 ? -25.767 7.103 -2.793 1.00 43.84 98 VAL A C 1
ATOM 805 O O . VAL A 1 98 ? -24.631 7.424 -2.461 1.00 43.84 98 VAL A O 1
ATOM 808 N N . GLU A 1 99 ? -26.225 5.866 -2.685 1.00 50.66 99 GLU A N 1
ATOM 809 C CA . GLU A 1 99 ? -25.645 4.690 -2.037 1.00 50.66 99 GLU A CA 1
ATOM 810 C C . GLU A 1 99 ? -24.247 4.258 -2.533 1.00 50.66 99 GLU A C 1
ATOM 812 O O . GLU A 1 99 ? -23.659 3.332 -1.980 1.00 50.66 99 GLU A O 1
ATOM 817 N N . ASN A 1 100 ? -23.667 4.962 -3.510 1.00 52.66 100 ASN A N 1
ATOM 818 C CA . ASN A 1 100 ? -22.351 4.700 -4.086 1.00 52.66 100 ASN A CA 1
ATOM 819 C C . ASN A 1 100 ? -21.556 6.006 -4.212 1.00 52.66 100 ASN A C 1
ATOM 821 O O . ASN A 1 100 ? -21.646 6.700 -5.218 1.00 52.66 100 ASN A O 1
ATOM 825 N N . SER A 1 101 ? -20.774 6.337 -3.183 1.00 63.41 101 SER A N 1
ATOM 826 C CA . SER A 1 101 ? -19.960 7.559 -3.132 1.00 63.41 101 SER A CA 1
ATOM 827 C C . SER A 1 101 ? -18.727 7.529 -4.038 1.00 63.41 101 SER A C 1
ATOM 829 O O . SER A 1 101 ? -18.068 8.549 -4.189 1.00 63.41 101 SER A O 1
ATOM 831 N N . ILE A 1 102 ? -18.400 6.389 -4.649 1.00 74.25 102 ILE A N 1
ATOM 832 C CA . ILE A 1 102 ? -17.197 6.240 -5.467 1.00 74.25 102 ILE A CA 1
ATOM 833 C C . ILE A 1 102 ? -17.593 6.199 -6.940 1.00 74.25 102 ILE A C 1
ATOM 835 O O . ILE A 1 102 ? -18.488 5.446 -7.325 1.00 74.25 102 ILE A O 1
ATOM 839 N N . ASP A 1 103 ? -16.916 7.011 -7.749 1.00 82.31 103 ASP A N 1
ATOM 840 C CA . ASP A 1 103 ? -17.130 7.100 -9.191 1.00 82.31 103 ASP A CA 1
ATOM 841 C C . ASP A 1 103 ? -17.050 5.705 -9.867 1.00 82.31 103 ASP A C 1
ATOM 843 O O . ASP A 1 103 ? -16.148 4.924 -9.545 1.00 82.31 103 ASP A O 1
ATOM 847 N N . PRO A 1 104 ? -17.961 5.352 -10.800 1.00 84.50 104 PRO A N 1
ATOM 848 C CA . PRO A 1 104 ? -17.982 4.027 -11.425 1.00 84.50 104 PRO A CA 1
ATOM 849 C C . PRO A 1 104 ? -16.682 3.641 -12.138 1.00 84.50 104 PRO A C 1
ATOM 851 O O . PRO A 1 104 ? -16.299 2.469 -12.122 1.00 84.50 104 PRO A O 1
ATOM 854 N N . TYR A 1 105 ? -15.978 4.603 -12.741 1.00 85.25 105 TYR A N 1
ATOM 855 C CA . TYR A 1 105 ? -14.687 4.351 -13.374 1.00 85.25 105 TYR A CA 1
ATOM 856 C C . TYR A 1 105 ? -13.597 4.111 -12.321 1.00 85.25 105 TYR A C 1
ATOM 858 O O . TYR A 1 105 ? -12.798 3.180 -12.458 1.00 85.25 105 TYR A O 1
ATOM 866 N N . ALA A 1 106 ? -13.607 4.870 -11.220 1.00 85.81 106 ALA A N 1
ATOM 867 C CA . ALA A 1 106 ? -12.744 4.593 -10.070 1.00 85.81 106 ALA A CA 1
ATOM 868 C C . ALA A 1 106 ? -13.021 3.205 -9.458 1.00 85.81 106 ALA A C 1
ATOM 870 O O . ALA A 1 106 ? -12.077 2.496 -9.110 1.00 85.81 106 ALA A O 1
ATOM 871 N N . MET A 1 107 ? -14.286 2.771 -9.403 1.00 88.44 107 MET A N 1
ATOM 872 C CA . MET A 1 107 ? -14.651 1.415 -8.977 1.00 88.44 107 MET A CA 1
ATOM 873 C C . MET A 1 107 ? -14.152 0.334 -9.926 1.00 88.44 107 MET A C 1
ATOM 875 O O . MET A 1 107 ? -13.546 -0.628 -9.464 1.00 88.44 107 MET A O 1
ATOM 879 N N . GLN A 1 108 ? -14.315 0.502 -11.238 1.00 90.12 108 GLN A N 1
ATOM 880 C CA . GLN A 1 108 ? -13.778 -0.447 -12.214 1.00 90.12 108 GLN A CA 1
ATOM 881 C C . GLN A 1 108 ? -12.253 -0.582 -12.088 1.00 90.12 108 GLN A C 1
ATOM 883 O O . GLN A 1 108 ? -11.720 -1.695 -12.103 1.00 90.12 108 GLN A O 1
ATOM 888 N N . LYS A 1 109 ? -11.550 0.546 -11.918 1.00 90.69 109 LYS A N 1
ATOM 889 C CA . LYS A 1 109 ? -10.103 0.557 -11.692 1.00 90.69 109 LYS A CA 1
ATOM 890 C C . LYS A 1 109 ? -9.735 -0.148 -10.385 1.00 90.69 109 LYS A C 1
ATOM 892 O O . LYS A 1 109 ? -8.817 -0.966 -10.398 1.00 90.69 109 LYS A O 1
ATOM 897 N N . LEU A 1 110 ? -10.443 0.125 -9.284 1.00 92.56 110 LEU A N 1
ATOM 898 C CA . LEU A 1 110 ? -10.222 -0.554 -8.003 1.00 92.56 110 LEU A CA 1
ATOM 899 C C . LEU A 1 110 ? -10.391 -2.070 -8.153 1.00 92.56 110 LEU A C 1
ATOM 901 O O . LEU A 1 110 ? -9.488 -2.815 -7.788 1.00 92.56 110 LEU A O 1
ATOM 905 N N . SER A 1 111 ? -11.499 -2.527 -8.742 1.00 92.62 111 SER A N 1
ATOM 906 C CA . SER A 1 111 ? -11.766 -3.954 -8.948 1.00 92.62 111 SER A CA 1
ATOM 907 C C . SER A 1 111 ? -10.678 -4.635 -9.779 1.00 92.62 111 SER A C 1
ATOM 909 O O . SER A 1 111 ? -10.243 -5.729 -9.430 1.00 92.62 111 SER A O 1
ATOM 911 N N . ALA A 1 112 ? -10.190 -3.984 -10.841 1.00 94.88 112 ALA A N 1
ATOM 912 C CA . ALA A 1 112 ? -9.095 -4.514 -11.651 1.00 94.88 112 ALA A CA 1
ATOM 913 C C . ALA A 1 112 ? -7.782 -4.632 -10.854 1.00 94.88 112 ALA A C 1
ATOM 915 O O . ALA A 1 112 ? -7.096 -5.648 -10.957 1.00 94.88 112 ALA A O 1
ATOM 916 N N . ARG A 1 113 ? -7.446 -3.625 -10.034 1.00 94.94 113 ARG A N 1
ATOM 917 C CA . ARG A 1 113 ? -6.237 -3.636 -9.188 1.00 94.94 113 ARG A CA 1
ATOM 918 C C . ARG A 1 113 ? -6.318 -4.694 -8.086 1.00 94.94 113 ARG A C 1
ATOM 920 O O . ARG A 1 113 ? -5.354 -5.425 -7.880 1.00 94.94 113 ARG A O 1
ATOM 927 N N . VAL A 1 114 ? -7.475 -4.841 -7.438 1.00 95.56 114 VAL A N 1
ATOM 928 C CA . VAL A 1 114 ? -7.719 -5.911 -6.455 1.00 95.56 114 VAL A CA 1
ATOM 929 C C . VAL A 1 114 ? -7.578 -7.287 -7.109 1.00 95.56 114 VAL A C 1
ATOM 931 O O . VAL A 1 114 ? -6.846 -8.126 -6.595 1.00 95.56 114 VAL A O 1
ATOM 934 N N . ALA A 1 115 ? -8.200 -7.509 -8.273 1.00 95.50 115 ALA A N 1
ATOM 935 C CA . ALA A 1 115 ? -8.106 -8.779 -8.999 1.00 95.50 115 ALA A CA 1
ATOM 936 C C . ALA A 1 115 ? -6.672 -9.111 -9.452 1.00 95.50 115 ALA A C 1
ATOM 938 O O . ALA A 1 115 ? -6.298 -10.280 -9.515 1.00 95.50 115 ALA A O 1
ATOM 939 N N . ALA A 1 116 ? -5.860 -8.092 -9.741 1.00 95.56 116 ALA A N 1
ATOM 940 C CA . ALA A 1 116 ? -4.444 -8.250 -10.060 1.00 95.56 116 ALA A CA 1
ATOM 941 C C . ALA A 1 116 ? -3.555 -8.531 -8.829 1.00 95.56 116 ALA A C 1
ATOM 943 O O . ALA A 1 116 ? -2.379 -8.861 -9.000 1.00 95.56 116 ALA A O 1
ATOM 944 N N . GLY A 1 117 ? -4.091 -8.405 -7.607 1.00 94.94 117 GLY A N 1
ATOM 945 C CA . GLY A 1 117 ? -3.325 -8.485 -6.359 1.00 94.94 117 GLY A CA 1
ATOM 946 C C . GLY A 1 117 ? -2.369 -7.303 -6.164 1.00 94.94 117 GLY A C 1
ATOM 947 O O . GLY A 1 117 ? -1.317 -7.470 -5.558 1.00 94.94 117 GLY A O 1
ATOM 948 N N . ASP A 1 118 ? -2.703 -6.137 -6.729 1.00 94.62 118 ASP A N 1
ATOM 949 C CA . ASP A 1 118 ? -1.871 -4.921 -6.725 1.00 94.62 118 ASP A CA 1
ATOM 950 C C . ASP A 1 118 ? -2.067 -4.051 -5.472 1.00 94.62 118 ASP A C 1
ATOM 952 O O . ASP A 1 118 ? -1.314 -3.112 -5.241 1.00 94.62 118 ASP A O 1
ATOM 956 N N . ILE A 1 119 ? -3.100 -4.319 -4.671 1.00 97.56 119 ILE A N 1
ATOM 957 C CA . ILE A 1 119 ? -3.380 -3.592 -3.427 1.00 97.56 119 ILE A CA 1
ATOM 958 C C . ILE A 1 119 ? -3.139 -4.552 -2.271 1.00 97.56 119 ILE A C 1
ATOM 960 O O . ILE A 1 119 ? -3.743 -5.623 -2.242 1.00 97.56 119 ILE A O 1
ATOM 964 N N . ASP A 1 120 ? -2.275 -4.164 -1.331 1.00 98.19 120 ASP A N 1
ATOM 965 C CA . ASP A 1 120 ? -1.953 -4.979 -0.160 1.00 98.19 120 ASP A CA 1
ATOM 966 C C . ASP A 1 120 ? -2.781 -4.566 1.056 1.00 98.19 120 ASP A C 1
ATOM 968 O O . ASP A 1 120 ? -3.408 -5.408 1.696 1.00 98.19 120 ASP A O 1
ATOM 972 N N . ILE A 1 121 ? -2.845 -3.260 1.325 1.00 98.31 121 ILE A N 1
ATOM 973 C CA . ILE A 1 121 ? -3.729 -2.662 2.331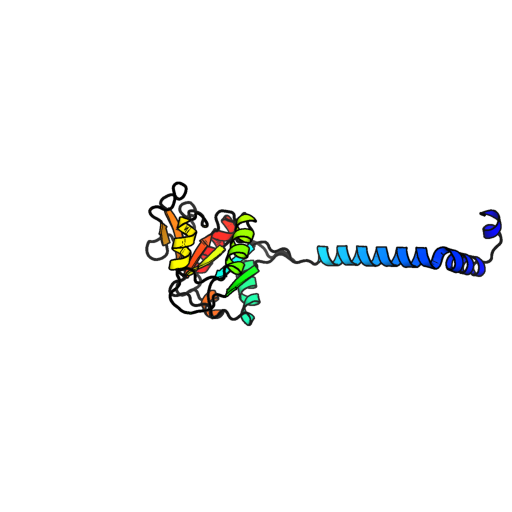 1.00 98.31 121 ILE A CA 1
ATOM 974 C C . ILE A 1 121 ? -4.664 -1.669 1.666 1.00 98.31 121 ILE A C 1
ATOM 976 O O . ILE A 1 121 ? -4.249 -0.862 0.831 1.00 98.31 121 ILE A O 1
ATOM 980 N N . PHE A 1 122 ? -5.919 -1.684 2.105 1.00 98.19 122 PHE A N 1
ATOM 981 C CA . PHE A 1 122 ? -6.895 -0.676 1.732 1.00 98.19 122 PHE A CA 1
ATOM 982 C C . PHE A 1 122 ? -7.484 -0.024 2.985 1.00 98.19 122 PHE A C 1
ATOM 984 O O . PHE A 1 122 ? -8.002 -0.710 3.867 1.00 98.19 122 PHE A O 1
ATOM 991 N N . ILE A 1 123 ? -7.361 1.304 3.072 1.00 97.88 123 ILE A N 1
ATOM 992 C CA . ILE A 1 123 ? -7.859 2.104 4.194 1.00 97.88 123 ILE A CA 1
ATOM 993 C C . ILE A 1 123 ? -9.052 2.920 3.723 1.00 97.88 123 ILE A C 1
ATOM 995 O O . ILE A 1 123 ? -8.929 3.767 2.837 1.00 97.88 123 ILE A O 1
ATOM 999 N N . VAL A 1 124 ? -10.201 2.680 4.342 1.00 95.56 124 VAL A N 1
ATOM 1000 C CA . VAL A 1 124 ? -11.490 3.247 3.934 1.00 95.56 124 VAL A CA 1
ATOM 1001 C C . VAL A 1 124 ? -12.306 3.662 5.159 1.00 95.56 124 VAL A C 1
ATOM 1003 O O . VAL A 1 124 ? -11.965 3.308 6.287 1.00 95.56 124 VAL A O 1
ATOM 1006 N N . ASP A 1 125 ? -13.378 4.428 4.957 1.00 94.00 125 ASP A N 1
ATOM 1007 C CA . ASP A 1 125 ? -14.366 4.668 6.016 1.00 94.00 125 ASP A CA 1
ATOM 1008 C C . ASP A 1 125 ? -15.143 3.397 6.391 1.00 94.00 125 ASP A C 1
ATOM 1010 O O . ASP A 1 125 ? -15.223 2.440 5.619 1.00 94.00 125 ASP A O 1
ATOM 1014 N N . GLU A 1 126 ? -15.745 3.394 7.577 1.00 92.81 126 GLU A N 1
ATOM 1015 C CA . GLU A 1 126 ? -16.464 2.240 8.116 1.00 92.81 126 GLU A CA 1
ATOM 1016 C C . GLU A 1 126 ? -17.589 1.732 7.208 1.00 92.81 126 GLU A C 1
ATOM 1018 O O . GLU A 1 126 ? -17.750 0.521 7.044 1.00 92.81 126 GLU A O 1
ATOM 1023 N N . LYS A 1 127 ? -18.326 2.627 6.543 1.00 91.00 127 LYS A N 1
ATOM 1024 C CA . LYS A 1 127 ? -19.409 2.234 5.632 1.00 91.00 127 LYS A CA 1
ATOM 1025 C C . LYS A 1 127 ? -18.864 1.462 4.428 1.00 91.00 127 LYS A C 1
ATOM 1027 O O . LYS A 1 127 ? -19.391 0.404 4.074 1.00 91.00 127 LYS A O 1
ATOM 1032 N N . ASN A 1 128 ? -17.824 1.987 3.788 1.00 91.81 128 ASN A N 1
ATOM 1033 C CA . ASN A 1 128 ? -17.162 1.344 2.661 1.00 91.81 128 ASN A CA 1
ATOM 1034 C C . ASN A 1 128 ? -16.459 0.055 3.092 1.00 91.81 128 ASN A C 1
ATOM 1036 O O . ASN A 1 128 ? -16.549 -0.940 2.373 1.00 91.81 128 ASN A O 1
ATOM 1040 N N . PHE A 1 129 ? -15.838 0.040 4.275 1.00 95.25 129 PHE A N 1
ATOM 1041 C CA . PHE A 1 129 ? -15.203 -1.149 4.834 1.00 95.25 129 PHE A CA 1
ATOM 1042 C C . PHE A 1 129 ? -16.200 -2.300 4.946 1.00 95.25 129 PHE A C 1
ATOM 1044 O O . PHE A 1 129 ? -15.966 -3.364 4.382 1.00 95.25 129 PHE A O 1
ATOM 1051 N N . GLN A 1 130 ? -17.343 -2.066 5.600 1.00 92.94 130 GLN A N 1
ATOM 1052 C CA . GLN A 1 130 ? -18.394 -3.073 5.773 1.00 92.94 130 GLN A CA 1
ATOM 1053 C C . GLN A 1 130 ? -18.873 -3.618 4.423 1.00 92.94 130 GLN A C 1
ATOM 1055 O O . GLN A 1 130 ? -18.937 -4.831 4.225 1.00 92.94 130 GLN A O 1
ATOM 1060 N N . ARG A 1 131 ? -19.132 -2.730 3.453 1.00 90.75 131 ARG A N 1
ATOM 1061 C CA . ARG A 1 131 ? -19.564 -3.124 2.105 1.00 90.75 131 ARG A CA 1
ATOM 1062 C C . ARG A 1 131 ? -18.538 -4.013 1.401 1.00 90.75 131 ARG A C 1
ATOM 1064 O O . ARG A 1 131 ? -18.915 -5.022 0.815 1.00 90.75 131 ARG A O 1
ATOM 1071 N N . PHE A 1 132 ? -17.261 -3.640 1.432 1.00 93.31 132 PHE A N 1
ATOM 1072 C CA . PHE A 1 132 ? -16.199 -4.398 0.769 1.00 93.31 132 PHE A CA 1
ATOM 1073 C C . PHE A 1 132 ? -15.860 -5.701 1.507 1.00 93.31 132 PHE A C 1
ATOM 1075 O O . PHE A 1 132 ? -15.616 -6.721 0.863 1.00 93.31 132 PHE A O 1
ATOM 1082 N N . ALA A 1 133 ? -15.917 -5.709 2.839 1.00 94.31 133 ALA A N 1
ATOM 1083 C CA . ALA A 1 133 ? -15.704 -6.906 3.647 1.00 94.31 133 ALA A CA 1
ATOM 1084 C C . ALA A 1 133 ? -16.793 -7.959 3.396 1.00 94.31 133 ALA A C 1
ATOM 1086 O O . ALA A 1 133 ? -16.479 -9.127 3.187 1.00 94.31 133 ALA A O 1
ATOM 1087 N N . MET A 1 134 ? -18.064 -7.546 3.297 1.00 91.25 134 MET A N 1
ATOM 1088 C CA . MET A 1 134 ? -19.171 -8.440 2.921 1.00 91.25 134 MET A CA 1
ATOM 1089 C C . MET A 1 134 ? -19.021 -9.045 1.515 1.00 91.25 134 MET A C 1
ATOM 1091 O O . MET A 1 134 ? -19.611 -10.087 1.241 1.00 91.25 134 MET A O 1
ATOM 1095 N N . GLN A 1 135 ? -18.236 -8.412 0.637 1.00 90.75 135 GLN A N 1
ATOM 1096 C CA . GLN A 1 135 ? -17.905 -8.900 -0.708 1.00 90.75 135 GLN A CA 1
ATOM 1097 C C . GLN A 1 135 ? -16.622 -9.750 -0.742 1.00 90.75 135 GLN A C 1
ATOM 1099 O O . GLN A 1 135 ? -16.189 -10.147 -1.821 1.00 90.75 135 GLN A O 1
ATOM 1104 N N . GLY A 1 136 ? -16.000 -10.018 0.410 1.00 92.75 136 GLY A N 1
ATOM 1105 C CA . GLY A 1 136 ? -14.784 -10.826 0.500 1.00 92.75 136 GLY A CA 1
ATOM 1106 C C . GLY A 1 136 ? -13.520 -10.113 0.017 1.00 92.75 136 GLY A C 1
ATOM 1107 O O . GLY A 1 136 ? -12.580 -10.775 -0.407 1.00 92.75 136 GLY A O 1
ATOM 1108 N N . MET A 1 137 ? -13.483 -8.773 0.044 1.00 94.94 137 MET A N 1
ATOM 1109 C CA . MET A 1 137 ? -12.289 -8.013 -0.359 1.00 94.94 137 MET A CA 1
ATOM 1110 C C . MET A 1 137 ? -11.141 -8.122 0.655 1.00 94.94 137 MET A C 1
ATOM 1112 O O . MET A 1 137 ? -9.982 -7.950 0.273 1.00 94.94 137 MET A O 1
ATOM 1116 N N . PHE A 1 138 ? -11.454 -8.360 1.930 1.00 97.06 138 PHE A N 1
ATOM 1117 C CA . PHE A 1 138 ? -10.489 -8.327 3.026 1.00 97.06 138 PHE A CA 1
ATOM 1118 C C . PHE A 1 138 ? -10.187 -9.716 3.588 1.00 97.06 138 PHE A C 1
ATOM 1120 O O . PHE A 1 138 ? -1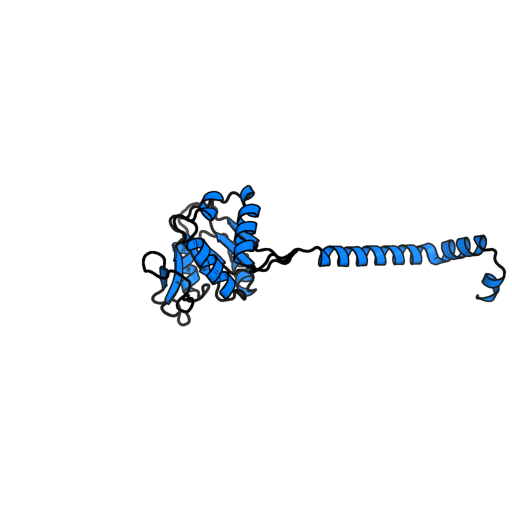1.046 -10.597 3.635 1.00 97.06 138 PHE A O 1
ATOM 1127 N N . GLU A 1 139 ? -8.944 -9.900 4.014 1.00 96.31 139 GLU A N 1
ATOM 1128 C CA . GLU A 1 139 ? -8.454 -11.102 4.677 1.00 96.31 139 GLU A CA 1
ATOM 1129 C C . GLU A 1 139 ? -8.966 -11.180 6.120 1.00 96.31 139 GLU A C 1
ATOM 1131 O O . GLU A 1 139 ? -9.105 -10.157 6.795 1.00 96.31 139 GLU A O 1
ATOM 1136 N N . ILE A 1 140 ? -9.216 -12.399 6.604 1.00 95.06 140 ILE A N 1
ATOM 1137 C CA . ILE A 1 140 ? -9.505 -12.624 8.020 1.00 95.06 140 ILE A CA 1
ATOM 1138 C C . ILE A 1 140 ? -8.216 -12.449 8.833 1.00 95.06 140 ILE A C 1
ATOM 1140 O O . ILE A 1 140 ? -7.177 -13.025 8.518 1.00 95.06 140 ILE A O 1
ATOM 1144 N N . LEU A 1 141 ? -8.276 -11.638 9.881 1.00 96.38 141 LEU A N 1
ATOM 1145 C CA . LEU A 1 141 ? -7.114 -11.241 10.667 1.00 96.38 141 LEU A CA 1
ATOM 1146 C C . LEU A 1 141 ? -6.842 -12.163 11.864 1.00 96.38 141 LEU A C 1
ATOM 1148 O O . LEU A 1 141 ? -5.796 -12.044 12.492 1.00 96.38 141 LEU A O 1
ATOM 1152 N N . ASP A 1 142 ? -7.741 -13.105 12.156 1.00 90.31 142 ASP A N 1
ATOM 1153 C CA . ASP A 1 142 ? -7.703 -13.977 13.339 1.00 90.31 142 ASP A CA 1
ATOM 1154 C C . ASP A 1 142 ? -6.389 -14.776 13.494 1.00 90.31 142 ASP A C 1
ATOM 1156 O O . ASP A 1 142 ? -6.042 -15.180 14.604 1.00 90.31 142 ASP A O 1
ATOM 1160 N N . SER A 1 143 ? -5.648 -15.018 12.405 1.00 89.62 143 SER A N 1
ATOM 1161 C CA . SER A 1 143 ? -4.364 -15.736 12.429 1.00 89.62 143 SER A CA 1
ATOM 1162 C C . SER A 1 143 ? -3.134 -14.859 12.693 1.00 89.62 143 SER A C 1
ATOM 1164 O O . SER A 1 143 ? -2.054 -15.408 12.903 1.00 89.62 143 SER A O 1
ATOM 1166 N N . PHE A 1 144 ? -3.260 -13.529 12.677 1.00 92.50 144 PHE A N 1
ATOM 1167 C CA . PHE A 1 144 ? -2.136 -12.602 12.855 1.00 92.50 144 PHE A CA 1
ATOM 1168 C C . PHE A 1 144 ? -2.005 -12.198 14.325 1.00 92.50 144 PHE A C 1
ATOM 1170 O O . PHE A 1 144 ? -2.611 -11.235 14.794 1.00 92.50 144 PHE A O 1
ATOM 1177 N N . SER A 1 145 ? -1.212 -12.972 15.065 1.00 89.94 145 SER A N 1
ATOM 1178 C CA . SER A 1 145 ? -1.020 -12.826 16.516 1.00 89.94 145 SER A CA 1
ATOM 1179 C C . SER A 1 145 ? -0.372 -11.507 16.956 1.00 89.94 145 SER A C 1
ATOM 1181 O O . SER A 1 145 ? -0.456 -11.131 18.122 1.00 89.94 145 SER A O 1
ATOM 1183 N N . GLU A 1 146 ? 0.301 -10.821 16.038 1.00 89.06 146 GLU A N 1
ATOM 1184 C CA . GLU A 1 146 ? 1.002 -9.562 16.260 1.00 89.06 146 GLU A CA 1
ATOM 1185 C C . GLU A 1 146 ? 0.081 -8.336 16.265 1.00 89.06 146 GLU A C 1
ATOM 1187 O O . GLU A 1 146 ? 0.525 -7.257 16.661 1.00 89.06 146 GLU A O 1
ATOM 1192 N N . LEU A 1 147 ? -1.172 -8.492 15.824 1.00 92.81 147 LEU A N 1
ATOM 1193 C CA . LEU A 1 147 ? -2.161 -7.421 15.761 1.00 92.81 147 LEU A CA 1
ATOM 1194 C C . LEU A 1 147 ? -2.922 -7.286 17.082 1.00 92.81 147 LEU A C 1
ATOM 1196 O O . LEU A 1 147 ? -3.322 -8.276 17.698 1.00 92.81 147 LEU A O 1
ATOM 1200 N N . ASP A 1 148 ? -3.209 -6.048 17.486 1.00 90.94 148 ASP A N 1
ATOM 1201 C CA . ASP A 1 148 ? -4.159 -5.802 18.571 1.00 90.94 148 ASP A CA 1
ATOM 1202 C C . ASP A 1 148 ? -5.590 -5.950 18.042 1.00 90.94 148 ASP A C 1
ATOM 1204 O O . ASP A 1 148 ? -6.165 -5.029 17.456 1.00 90.94 148 ASP A O 1
ATOM 1208 N N . LEU A 1 149 ? -6.161 -7.133 18.253 1.00 90.75 149 LEU A N 1
ATOM 1209 C CA . LEU A 1 149 ? -7.520 -7.477 17.842 1.00 90.75 149 LEU A CA 1
ATOM 1210 C C . LEU A 1 149 ? -8.553 -7.308 18.972 1.00 90.75 149 LEU A C 1
ATOM 1212 O O . LEU A 1 149 ? -9.606 -7.942 18.954 1.00 90.75 149 LEU A O 1
ATOM 1216 N N . SER A 1 150 ? -8.273 -6.459 19.967 1.00 88.31 150 SER A N 1
ATOM 1217 C CA . SER A 1 150 ? -9.252 -6.110 21.004 1.00 88.31 150 SER A CA 1
ATOM 1218 C C . SER A 1 150 ? -10.483 -5.405 20.418 1.00 88.31 150 SER A C 1
ATOM 1220 O O . SER A 1 150 ? -10.373 -4.667 19.441 1.00 88.31 150 SER A O 1
ATOM 1222 N N . ASP A 1 151 ? -11.656 -5.555 21.049 1.00 80.88 151 ASP A N 1
ATOM 1223 C CA . ASP A 1 151 ? -12.943 -5.014 20.557 1.00 80.88 151 ASP A CA 1
ATOM 1224 C C . ASP A 1 151 ? -12.905 -3.516 20.199 1.00 80.88 151 ASP A C 1
ATOM 1226 O O . ASP A 1 151 ? -13.619 -3.051 19.308 1.00 80.88 151 ASP A O 1
ATOM 1230 N N . LYS A 1 152 ? -12.051 -2.740 20.878 1.00 84.62 152 LYS A N 1
ATOM 1231 C CA . LYS A 1 152 ? -11.869 -1.309 20.605 1.00 84.62 152 LYS A CA 1
ATOM 1232 C C . LYS A 1 152 ? -11.271 -1.068 19.215 1.00 84.62 152 LYS A C 1
ATOM 123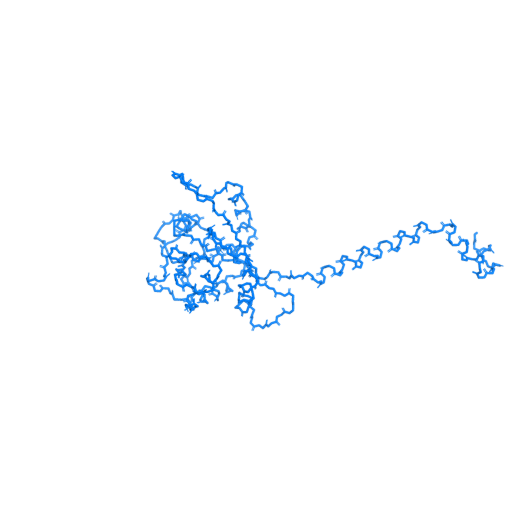4 O O . LYS A 1 152 ? -11.699 -0.151 18.511 1.00 84.62 152 LYS A O 1
ATOM 1239 N N . ASN A 1 153 ? -10.294 -1.878 18.823 1.00 86.81 153 ASN A N 1
ATOM 1240 C CA . ASN A 1 153 ? -9.507 -1.686 17.609 1.00 86.81 153 ASN A CA 1
ATOM 1241 C C . ASN A 1 153 ? -9.961 -2.604 16.469 1.00 86.81 153 ASN A C 1
ATOM 1243 O O . ASN A 1 153 ? -9.893 -2.198 15.316 1.00 86.81 153 ASN A O 1
ATOM 1247 N N . ALA A 1 154 ? -10.487 -3.788 16.766 1.00 92.81 154 ALA A N 1
ATOM 1248 C CA . ALA A 1 154 ? -10.945 -4.755 15.780 1.00 92.81 154 ALA A CA 1
ATOM 1249 C C . ALA A 1 154 ? -12.310 -4.409 15.170 1.00 92.81 154 ALA A C 1
ATOM 1251 O O . ALA A 1 154 ? -13.227 -3.917 15.834 1.00 92.81 154 ALA A O 1
ATOM 1252 N N . VAL A 1 155 ? -12.466 -4.740 13.890 1.00 94.81 155 VAL A N 1
ATOM 1253 C CA . VAL A 1 155 ? -13.725 -4.636 13.152 1.00 94.81 155 VAL A CA 1
ATOM 1254 C C . VAL A 1 155 ? -14.149 -6.032 12.727 1.00 94.81 155 VAL A C 1
ATOM 1256 O O . VAL A 1 155 ? -13.546 -6.649 11.844 1.00 94.81 155 VAL A O 1
ATOM 1259 N N . LYS A 1 156 ? -15.189 -6.529 13.394 1.00 93.38 156 LYS A N 1
ATOM 1260 C CA . LYS A 1 156 ? -15.735 -7.866 13.184 1.00 93.38 156 LYS A CA 1
ATOM 1261 C C . LYS A 1 156 ? -16.833 -7.852 12.123 1.00 93.38 156 LYS A C 1
ATOM 1263 O O . LYS A 1 156 ? -17.659 -6.942 12.084 1.00 93.38 156 LYS A O 1
ATOM 1268 N N . ILE A 1 157 ? -16.853 -8.893 11.301 1.00 91.94 157 ILE A N 1
ATOM 1269 C CA . ILE A 1 157 ? -17.936 -9.215 10.374 1.00 91.94 157 ILE A CA 1
ATOM 1270 C C . ILE A 1 157 ? -18.567 -10.509 10.883 1.00 91.94 157 ILE A C 1
ATOM 1272 O O . ILE A 1 157 ? -17.877 -11.512 11.013 1.00 91.94 157 ILE A O 1
ATOM 1276 N N . GLU A 1 158 ? -19.856 -10.485 11.227 1.00 82.75 158 GLU A N 1
ATOM 1277 C CA . GLU A 1 158 ? -20.553 -11.656 11.794 1.00 82.75 158 GLU A CA 1
ATOM 1278 C C . GLU A 1 158 ? -21.015 -12.639 10.709 1.00 82.75 158 GLU A C 1
ATOM 1280 O O . GLU A 1 158 ? -21.045 -13.849 10.921 1.00 82.75 158 GLU A O 1
ATOM 1285 N N . LYS A 1 159 ? -21.402 -12.128 9.535 1.00 71.19 159 LYS A N 1
ATOM 1286 C CA . LYS A 1 159 ? -21.825 -12.932 8.383 1.00 71.19 159 LYS A CA 1
ATOM 1287 C C . LYS A 1 159 ? -21.878 -12.056 7.131 1.00 71.19 159 LYS A C 1
ATOM 1289 O O . LYS A 1 159 ? -22.578 -11.045 7.141 1.00 71.19 159 LYS A O 1
ATOM 1294 N N . GLY A 1 160 ? -21.149 -12.428 6.079 1.00 66.94 160 GLY A N 1
ATOM 1295 C CA . GLY A 1 160 ? -21.235 -11.783 4.762 1.00 66.94 160 GLY A CA 1
ATOM 1296 C C . GLY A 1 160 ? -22.051 -12.623 3.771 1.00 66.94 160 GLY A C 1
ATOM 1297 O O . GLY A 1 160 ? -23.158 -13.059 4.092 1.00 66.94 160 GLY A O 1
ATOM 1298 N N . SER A 1 161 ? -21.503 -12.849 2.571 1.00 67.25 161 SER A N 1
ATOM 1299 C CA . SER A 1 161 ? -21.992 -13.844 1.598 1.00 67.25 161 SER A CA 1
ATOM 1300 C C . SER A 1 161 ? -21.713 -15.290 2.058 1.00 67.25 161 SER A C 1
ATOM 1302 O O . SER A 1 161 ? -21.103 -15.495 3.107 1.00 67.25 161 SER A O 1
ATOM 1304 N N . GLU A 1 162 ? -22.138 -16.306 1.290 1.00 71.00 162 GLU A N 1
ATOM 1305 C CA . GLU A 1 162 ? -21.834 -17.727 1.583 1.00 71.00 162 GLU A CA 1
ATOM 1306 C C . GLU A 1 162 ? -20.332 -17.993 1.802 1.00 71.00 162 GLU A C 1
ATOM 1308 O O . GLU A 1 162 ? -19.974 -18.858 2.602 1.00 71.00 162 GLU A O 1
ATOM 1313 N N . ASP A 1 163 ? -19.468 -17.201 1.163 1.00 75.94 163 ASP A N 1
ATOM 1314 C CA . ASP A 1 163 ? -18.014 -17.367 1.194 1.00 75.94 163 ASP A CA 1
ATOM 1315 C C . ASP A 1 163 ? -17.309 -16.540 2.290 1.00 75.94 163 ASP A C 1
ATOM 1317 O O . ASP A 1 163 ? -16.124 -16.751 2.558 1.00 75.94 163 ASP A O 1
ATOM 1321 N N . VAL A 1 164 ? -18.012 -15.613 2.957 1.00 86.50 164 VAL A N 1
ATOM 1322 C CA . VAL A 1 164 ? -17.436 -14.738 3.996 1.00 86.50 164 VAL A CA 1
ATOM 1323 C C . VAL A 1 164 ? -17.815 -15.245 5.386 1.00 86.50 164 VAL A C 1
ATOM 1325 O O . VAL A 1 164 ? -18.966 -15.151 5.825 1.00 86.50 164 VAL A O 1
ATOM 1328 N N . LYS A 1 165 ? -16.815 -15.775 6.095 1.00 89.25 165 LYS A N 1
ATOM 1329 C CA . LYS A 1 165 ? -16.955 -16.324 7.450 1.00 89.25 165 LYS A CA 1
ATOM 1330 C C . LYS A 1 165 ? -17.095 -15.215 8.494 1.00 89.25 165 LYS A C 1
ATOM 1332 O O . LYS A 1 165 ? -16.719 -14.071 8.268 1.00 89.25 165 LYS A O 1
ATOM 1337 N N . SER A 1 166 ? -17.613 -15.578 9.667 1.00 90.81 166 SER A N 1
ATOM 1338 C CA . SER A 1 166 ? -17.514 -14.705 10.837 1.00 90.81 166 SER A CA 1
ATOM 1339 C C . SER A 1 166 ? -16.047 -14.568 11.246 1.00 90.81 166 SER A C 1
ATOM 1341 O O . SER A 1 166 ? -15.378 -15.588 11.395 1.00 90.81 166 SER A O 1
ATOM 1343 N N . GLY A 1 167 ? -15.574 -13.348 11.492 1.00 93.06 167 GLY A N 1
ATOM 1344 C CA . GLY A 1 167 ? -14.187 -13.092 11.890 1.00 93.06 167 GLY A CA 1
ATOM 1345 C C . GLY A 1 167 ? -13.857 -11.607 11.976 1.00 93.06 167 GLY A C 1
ATOM 1346 O O . GLY A 1 167 ? -14.708 -10.757 11.700 1.00 93.06 167 GLY A O 1
ATOM 1347 N N . ILE A 1 168 ? -12.628 -11.284 12.370 1.00 95.38 168 ILE A N 1
ATOM 1348 C CA . ILE A 1 168 ? -12.117 -9.911 12.361 1.00 95.38 168 ILE A CA 1
ATOM 1349 C C . ILE A 1 168 ? -11.457 -9.666 11.010 1.00 95.38 168 ILE A C 1
ATOM 1351 O O . ILE A 1 168 ? -10.641 -10.464 10.576 1.00 95.38 168 ILE A O 1
ATOM 1355 N N . TYR A 1 169 ? -11.807 -8.578 10.329 1.00 96.94 169 TYR A N 1
ATOM 1356 C CA . TYR A 1 169 ? -11.332 -8.312 8.960 1.00 96.94 169 TYR A CA 1
ATOM 1357 C C . TYR A 1 169 ? -10.534 -7.014 8.834 1.00 96.94 169 TYR A C 1
ATOM 1359 O O . TYR A 1 169 ? -9.932 -6.738 7.796 1.00 96.94 169 TYR A O 1
ATOM 1367 N N . GLY A 1 170 ? -10.561 -6.171 9.863 1.00 97.31 170 GLY A N 1
ATOM 1368 C CA . GLY A 1 170 ? -9.922 -4.867 9.816 1.00 97.31 170 GLY A CA 1
ATOM 1369 C C . GLY A 1 170 ? -9.628 -4.30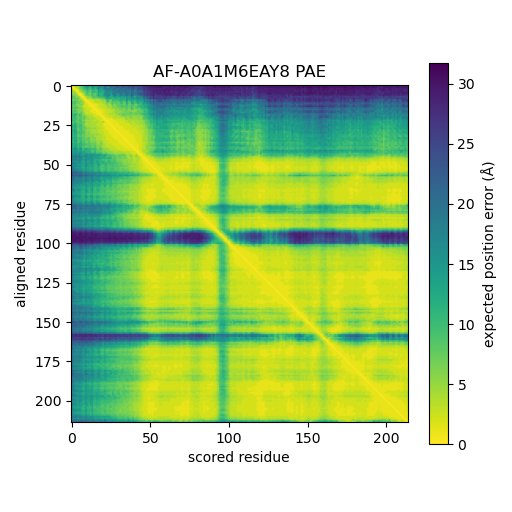9 11.192 1.00 97.31 170 GLY A C 1
ATOM 1370 O O . GLY A 1 170 ? -10.173 -4.759 12.202 1.00 97.31 170 GLY A O 1
ATOM 1371 N N . VAL A 1 171 ? -8.771 -3.295 11.200 1.00 97.38 171 VAL A N 1
ATOM 1372 C CA . VAL A 1 171 ? -8.354 -2.565 12.393 1.00 97.38 171 VAL A CA 1
ATOM 1373 C C . VAL A 1 171 ? -8.667 -1.081 12.232 1.00 97.38 171 VAL A C 1
ATOM 1375 O O . VAL A 1 171 ? -8.426 -0.481 11.183 1.00 97.38 171 VAL A O 1
ATOM 1378 N N . ARG A 1 172 ? -9.223 -0.469 13.277 1.00 96.75 172 ARG A N 1
ATOM 1379 C CA . ARG A 1 172 ? -9.462 0.972 13.340 1.00 96.75 172 ARG A CA 1
ATOM 1380 C C . ARG A 1 172 ? -8.125 1.691 13.432 1.00 96.75 172 ARG A C 1
ATOM 1382 O O . ARG A 1 172 ? -7.329 1.426 14.329 1.00 96.75 172 ARG A O 1
ATOM 1389 N N . VAL A 1 173 ? -7.914 2.659 12.547 1.00 95.75 173 VAL A N 1
ATOM 1390 C CA . VAL A 1 173 ? -6.694 3.487 12.512 1.00 95.75 173 VAL A CA 1
ATOM 1391 C C . VAL A 1 173 ? -6.923 4.863 13.135 1.00 95.75 173 VAL A C 1
ATOM 1393 O O . VAL A 1 173 ? -6.231 5.831 12.821 1.00 95.75 173 VAL A O 1
ATOM 1396 N N . LYS A 1 174 ? -7.906 4.954 14.040 1.00 95.00 174 LYS A N 1
ATOM 1397 C CA . LYS A 1 174 ? -8.234 6.182 14.761 1.00 95.00 174 LYS A CA 1
ATOM 1398 C C . LYS A 1 174 ? -7.001 6.743 15.454 1.00 95.00 174 LYS A C 1
ATOM 1400 O O . LYS A 1 174 ? -6.215 6.000 16.040 1.00 95.00 174 LYS A O 1
ATOM 1405 N N . ASP A 1 175 ? -6.854 8.058 15.377 1.00 94.44 175 ASP A N 1
ATOM 1406 C CA . ASP A 1 175 ? -5.740 8.800 15.952 1.00 94.44 175 ASP A CA 1
ATOM 1407 C C . ASP A 1 175 ? -4.361 8.495 15.357 1.00 94.44 175 ASP A C 1
ATOM 1409 O O . ASP A 1 175 ? -3.378 8.964 15.907 1.00 94.44 175 ASP A O 1
ATOM 1413 N N . ASN A 1 176 ? -4.270 7.797 14.217 1.00 96.12 176 ASN A N 1
ATOM 1414 C CA . ASN A 1 176 ? -2.971 7.520 13.609 1.00 96.12 176 ASN A CA 1
ATOM 1415 C C . ASN A 1 176 ? -2.230 8.809 13.192 1.00 96.12 176 ASN A C 1
ATOM 1417 O O . ASN A 1 176 ? -2.772 9.616 12.425 1.00 96.12 176 ASN A O 1
ATOM 1421 N N . ALA A 1 177 ? -1.001 8.985 13.683 1.00 96.81 177 ALA A N 1
ATOM 1422 C CA . ALA A 1 177 ? -0.218 10.204 13.503 1.00 96.81 177 ALA A CA 1
ATOM 1423 C C . ALA A 1 177 ? 0.211 10.415 12.045 1.00 96.81 177 ALA A C 1
ATOM 1425 O O . ALA A 1 177 ? 0.029 11.508 11.509 1.00 96.81 177 ALA A O 1
ATOM 1426 N N . SER A 1 178 ? 0.718 9.379 11.370 1.00 96.19 178 SER A N 1
ATOM 1427 C CA . SER A 1 178 ? 1.196 9.483 9.984 1.00 96.19 178 SER A CA 1
ATOM 1428 C C . SER A 1 178 ? 0.079 9.793 8.984 1.00 96.19 178 SER A C 1
ATOM 1430 O O . SER A 1 178 ? 0.269 10.602 8.078 1.00 96.19 178 SER A O 1
ATOM 1432 N N . LEU A 1 179 ? -1.108 9.213 9.166 1.00 96.25 179 LEU A N 1
ATOM 1433 C CA . LEU A 1 179 ? -2.287 9.511 8.351 1.00 96.25 179 LEU A CA 1
ATOM 1434 C C . LEU A 1 179 ? -2.804 10.936 8.606 1.00 96.25 179 LEU A C 1
ATOM 1436 O O . LEU A 1 179 ? -3.083 11.670 7.655 1.00 96.25 179 LEU A O 1
ATOM 1440 N N . LYS A 1 180 ? -2.879 11.364 9.875 1.00 95.94 180 LYS A N 1
ATOM 1441 C CA . LYS A 1 180 ? -3.253 12.745 10.231 1.00 95.94 180 LYS A CA 1
ATOM 1442 C C . LYS A 1 180 ? -2.267 13.763 9.669 1.00 95.94 180 LYS A C 1
ATOM 1444 O O . LYS A 1 180 ? -2.686 14.825 9.214 1.00 95.94 180 LYS A O 1
ATOM 1449 N N . ASP A 1 181 ? -0.976 13.443 9.672 1.00 95.62 181 ASP A N 1
ATOM 1450 C CA . ASP A 1 181 ? 0.062 14.313 9.131 1.00 95.62 181 ASP A CA 1
ATOM 1451 C C . ASP A 1 181 ? -0.162 14.587 7.636 1.00 95.62 181 ASP A C 1
ATOM 1453 O O . ASP A 1 181 ? -0.053 15.733 7.189 1.00 95.62 181 ASP A O 1
ATOM 1457 N N . MET A 1 182 ? -0.605 13.574 6.887 1.00 94.62 182 MET A N 1
ATOM 1458 C CA . MET A 1 182 ? -1.047 13.708 5.497 1.00 94.62 182 MET A CA 1
ATOM 1459 C C . MET A 1 182 ? -2.374 14.464 5.328 1.00 94.62 182 MET A C 1
ATOM 1461 O O . MET A 1 182 ? -2.831 14.612 4.202 1.00 94.62 182 MET A O 1
ATOM 1465 N N . GLY A 1 183 ? -3.030 14.930 6.390 1.00 93.25 183 GLY A N 1
ATOM 1466 C CA . GLY A 1 183 ? -4.356 15.555 6.319 1.00 93.25 183 GLY A CA 1
ATOM 1467 C C . GLY A 1 183 ? -5.512 14.564 6.145 1.00 93.25 183 GLY A C 1
ATOM 1468 O O . GLY A 1 183 ? -6.656 14.983 5.983 1.00 93.25 183 GLY A O 1
ATOM 1469 N N . TYR A 1 184 ? -5.246 13.256 6.206 1.00 93.75 184 TYR A N 1
ATOM 1470 C CA . TYR A 1 184 ? -6.279 12.231 6.113 1.00 93.75 184 TYR A CA 1
ATOM 1471 C C . TYR A 1 184 ? -7.043 12.126 7.438 1.00 93.75 184 TYR A C 1
ATOM 1473 O O . TYR A 1 184 ? -6.452 11.912 8.498 1.00 93.75 184 TYR A O 1
ATOM 1481 N N . SER A 1 185 ? -8.370 12.266 7.389 1.00 92.06 185 SER A N 1
ATOM 1482 C CA . SER A 1 185 ? -9.219 12.049 8.568 1.00 92.06 185 SER A CA 1
ATOM 1483 C C . SER A 1 185 ? -9.146 10.589 9.007 1.00 92.06 185 SER A C 1
ATOM 1485 O O . SER A 1 185 ? -9.330 9.707 8.174 1.00 92.06 185 SER A O 1
ATOM 1487 N N . THR A 1 186 ? -8.923 10.335 10.301 1.00 94.06 186 THR A N 1
ATOM 1488 C CA . THR A 1 186 ? -8.786 8.980 10.865 1.00 94.06 186 THR A CA 1
ATOM 1489 C C . THR A 1 186 ? -9.951 8.539 11.756 1.00 94.06 186 THR A C 1
ATOM 1491 O O . THR A 1 186 ? -9.968 7.391 12.187 1.00 94.06 186 THR A O 1
ATOM 1494 N N . GLU A 1 187 ? -10.937 9.404 12.023 1.00 92.25 187 GLU A N 1
ATOM 1495 C CA . GLU A 1 187 ? -11.992 9.162 13.029 1.00 92.25 187 GLU A CA 1
ATOM 1496 C C . GLU A 1 187 ? -12.813 7.885 12.796 1.00 92.25 187 GLU A C 1
ATOM 1498 O O . GLU A 1 187 ? -13.117 7.163 13.743 1.00 92.25 187 GLU A O 1
ATOM 1503 N N . ASP A 1 188 ? -13.145 7.604 11.539 1.00 93.19 188 ASP A N 1
ATOM 1504 C CA . ASP A 1 188 ? -14.001 6.502 11.094 1.00 93.19 188 ASP A CA 1
ATOM 1505 C C . ASP A 1 188 ? -13.269 5.547 10.139 1.00 93.19 188 ASP A C 1
ATOM 1507 O O . ASP A 1 188 ? -13.898 4.837 9.352 1.00 93.19 188 ASP A O 1
ATOM 1511 N N . LYS A 1 189 ? -11.931 5.564 10.157 1.00 95.06 189 LYS A N 1
ATOM 1512 C CA . LYS A 1 189 ? -11.118 4.813 9.200 1.00 95.06 189 LYS A CA 1
ATOM 1513 C C . LYS A 1 189 ? -10.735 3.440 9.708 1.00 95.06 189 LYS A C 1
ATOM 1515 O O . LYS A 1 189 ? -10.299 3.261 10.849 1.00 95.06 189 LYS A O 1
ATOM 1520 N N . ILE A 1 190 ? -10.848 2.482 8.801 1.00 98.00 190 ILE A N 1
ATOM 1521 C CA . ILE A 1 190 ? -10.525 1.082 9.017 1.00 98.00 190 ILE A CA 1
ATOM 1522 C C . ILE A 1 190 ? -9.560 0.651 7.921 1.00 98.00 190 ILE A C 1
ATOM 1524 O O . ILE A 1 190 ? -9.793 0.901 6.737 1.00 98.00 190 ILE A O 1
ATOM 1528 N N . ALA A 1 191 ? -8.468 0.020 8.334 1.00 98.31 191 ALA A N 1
ATOM 1529 C CA . ALA A 1 191 ? -7.500 -0.602 7.451 1.00 98.31 191 ALA A CA 1
ATOM 1530 C C . ALA A 1 191 ? -7.708 -2.119 7.454 1.00 98.31 191 ALA A C 1
ATOM 1532 O O . ALA A 1 191 ? -7.894 -2.724 8.511 1.00 98.31 191 ALA A O 1
ATOM 1533 N N . GLY A 1 192 ? -7.660 -2.730 6.274 1.00 98.25 192 GLY A N 1
ATOM 1534 C CA . GLY A 1 192 ? -7.691 -4.180 6.113 1.00 98.25 192 GLY A CA 1
ATOM 1535 C C . GLY A 1 192 ? -6.678 -4.643 5.074 1.00 98.25 192 GLY A C 1
ATOM 1536 O O . GLY A 1 192 ? -6.349 -3.903 4.142 1.00 98.25 192 GLY A O 1
ATOM 1537 N N . ILE A 1 193 ? -6.198 -5.876 5.238 1.00 98.44 193 ILE A N 1
ATOM 1538 C CA . ILE A 1 193 ? -5.359 -6.556 4.246 1.00 98.44 193 ILE A CA 1
ATOM 1539 C C . ILE A 1 193 ? -6.277 -7.070 3.142 1.00 98.44 193 ILE A C 1
ATOM 1541 O O . ILE A 1 193 ? -7.281 -7.718 3.430 1.00 98.44 193 ILE A O 1
ATOM 1545 N N . VAL A 1 194 ? -5.957 -6.797 1.882 1.00 98.12 194 VAL A N 1
ATOM 1546 C CA . VAL A 1 194 ? -6.751 -7.292 0.751 1.00 98.12 194 VAL A CA 1
ATOM 1547 C C . VAL A 1 194 ? -6.516 -8.795 0.569 1.00 98.12 194 VAL A C 1
ATOM 1549 O O . VAL A 1 194 ? -5.375 -9.246 0.507 1.00 98.12 194 VAL A O 1
ATOM 1552 N N . THR A 1 195 ? -7.581 -9.588 0.425 1.00 96.19 195 THR A N 1
ATOM 1553 C CA . THR A 1 195 ? -7.520 -11.066 0.365 1.00 96.19 195 THR A CA 1
ATOM 1554 C C . THR A 1 195 ? -6.606 -11.596 -0.742 1.00 96.19 195 THR A C 1
ATOM 1556 O O . THR A 1 195 ? -5.934 -12.615 -0.571 1.00 96.19 195 THR A O 1
ATOM 1559 N N . LEU A 1 196 ? -6.572 -10.909 -1.890 1.00 96.62 196 LEU A N 1
ATOM 1560 C CA . LEU A 1 196 ? -5.759 -11.278 -3.056 1.00 96.62 196 LEU A CA 1
ATOM 1561 C C . LEU A 1 196 ? -4.326 -10.719 -3.013 1.00 96.62 196 LEU A C 1
ATOM 1563 O O . LEU A 1 196 ? -3.557 -10.950 -3.947 1.00 96.62 196 LEU A O 1
ATOM 1567 N N . SER A 1 197 ? -3.952 -10.007 -1.945 1.00 96.81 197 SER A N 1
ATOM 1568 C CA . SER A 1 197 ? -2.578 -9.556 -1.728 1.00 96.81 197 SER A CA 1
ATOM 1569 C C . SER A 1 197 ? -1.617 -10.742 -1.642 1.00 96.81 197 SER A C 1
ATOM 1571 O O . SER A 1 197 ? -1.893 -11.755 -0.991 1.00 96.81 197 SER A O 1
ATOM 1573 N N . LYS A 1 198 ? -0.447 -10.585 -2.268 1.00 94.75 198 LYS A N 1
ATOM 1574 C CA . LYS A 1 198 ? 0.684 -11.518 -2.143 1.00 94.75 198 LYS A CA 1
ATOM 1575 C C . LYS A 1 198 ? 1.586 -11.194 -0.949 1.00 94.75 198 LYS A C 1
ATOM 1577 O O . LYS A 1 198 ? 2.455 -11.993 -0.624 1.00 94.75 198 LYS A O 1
ATOM 1582 N N . ASN A 1 199 ? 1.386 -10.043 -0.307 1.00 95.94 199 ASN A N 1
ATOM 1583 C CA . ASN A 1 199 ? 2.248 -9.492 0.738 1.00 95.94 199 ASN A CA 1
ATOM 1584 C C . ASN A 1 199 ? 1.538 -9.449 2.103 1.00 95.94 199 ASN A C 1
ATOM 1586 O O . ASN A 1 199 ? 1.689 -8.478 2.843 1.00 95.94 199 ASN A O 1
ATOM 1590 N N . LYS A 1 200 ? 0.751 -10.477 2.445 1.00 95.62 200 LYS A N 1
ATOM 1591 C CA . LYS A 1 200 ? -0.092 -10.482 3.657 1.00 95.62 200 LYS A CA 1
ATOM 1592 C C . LYS A 1 200 ? 0.708 -10.288 4.948 1.00 95.62 200 LYS A C 1
ATOM 1594 O O . LYS A 1 200 ? 0.294 -9.490 5.778 1.00 95.62 200 LYS A O 1
ATOM 1599 N N . ASP A 1 201 ? 1.882 -10.909 5.066 1.00 95.12 201 ASP A N 1
ATOM 1600 C CA . ASP A 1 201 ? 2.758 -10.760 6.241 1.00 95.12 201 ASP A CA 1
ATOM 1601 C C . ASP A 1 201 ? 3.256 -9.311 6.402 1.00 95.12 201 ASP A C 1
ATOM 1603 O O . ASP A 1 201 ? 3.187 -8.726 7.482 1.00 95.12 201 ASP A O 1
ATOM 1607 N N . LYS A 1 202 ? 3.663 -8.667 5.296 1.00 96.31 202 LYS A N 1
ATOM 1608 C CA . LYS A 1 202 ? 3.993 -7.229 5.284 1.00 96.31 202 LYS A CA 1
ATOM 1609 C C . LYS A 1 202 ? 2.765 -6.375 5.609 1.00 96.31 202 LYS A C 1
ATOM 1611 O O . LYS A 1 202 ? 2.880 -5.354 6.278 1.00 96.31 202 LYS A O 1
ATOM 1616 N N . GLY A 1 203 ? 1.588 -6.804 5.153 1.00 97.31 203 GLY A N 1
ATOM 1617 C CA . GLY A 1 203 ? 0.307 -6.193 5.488 1.00 97.31 203 GLY A CA 1
ATOM 1618 C C . GLY A 1 203 ? 0.057 -6.197 6.993 1.00 97.31 203 GLY A C 1
ATOM 1619 O O . GLY A 1 203 ? -0.278 -5.160 7.555 1.00 97.31 203 GLY A O 1
ATOM 1620 N N . ALA A 1 204 ? 0.298 -7.318 7.669 1.00 96.94 204 ALA A N 1
ATOM 1621 C CA . ALA A 1 204 ? 0.163 -7.408 9.118 1.00 96.94 204 ALA A CA 1
ATOM 1622 C C . ALA A 1 204 ? 1.163 -6.497 9.849 1.00 96.94 204 ALA A C 1
ATOM 1624 O O . ALA A 1 204 ? 0.768 -5.757 10.750 1.00 96.94 204 ALA A O 1
ATOM 1625 N N . ALA A 1 205 ? 2.420 -6.439 9.396 1.00 96.56 205 ALA A N 1
ATOM 1626 C CA . ALA A 1 205 ? 3.411 -5.507 9.939 1.00 96.56 205 ALA A CA 1
ATOM 1627 C C . ALA A 1 205 ? 2.973 -4.034 9.808 1.00 96.56 205 ALA A C 1
ATOM 1629 O O . ALA A 1 205 ? 3.091 -3.256 10.757 1.00 96.56 205 ALA A O 1
ATOM 1630 N N . VAL A 1 206 ? 2.408 -3.649 8.658 1.00 97.62 206 VAL A N 1
ATOM 1631 C CA . VAL A 1 206 ? 1.896 -2.286 8.438 1.00 97.62 206 VAL A CA 1
ATOM 1632 C C . VAL A 1 206 ? 0.633 -2.014 9.253 1.00 97.62 206 VAL A C 1
ATOM 1634 O O . VAL A 1 206 ? 0.516 -0.930 9.818 1.00 97.62 206 VAL A O 1
ATOM 1637 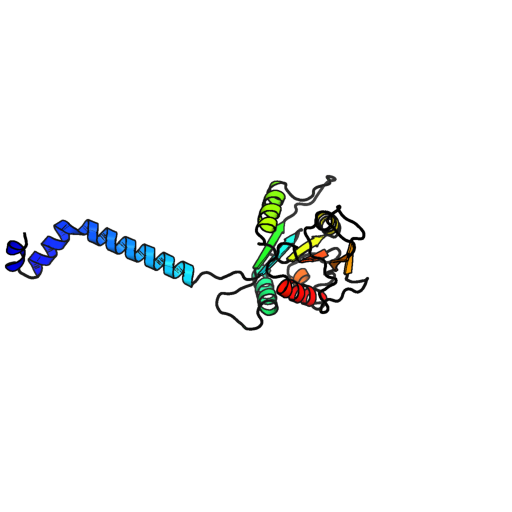N N . LEU A 1 207 ? -0.296 -2.969 9.369 1.00 97.62 207 LEU A N 1
ATOM 1638 C CA . LEU A 1 207 ? -1.467 -2.816 10.238 1.00 97.62 207 LEU A CA 1
ATOM 1639 C C . LEU A 1 207 ? -1.053 -2.597 11.695 1.00 97.62 207 LEU A C 1
ATOM 1641 O O . LEU A 1 207 ? -1.568 -1.679 12.330 1.00 97.62 207 LEU A O 1
ATOM 1645 N N . LYS A 1 208 ? -0.086 -3.371 12.197 1.00 96.38 208 LYS A N 1
ATOM 1646 C CA . LYS A 1 208 ? 0.476 -3.184 13.537 1.00 96.38 208 LYS A CA 1
ATOM 1647 C C . LYS A 1 208 ? 1.059 -1.781 13.711 1.00 96.38 208 LYS A C 1
ATOM 1649 O O . LYS A 1 208 ? 0.703 -1.080 14.655 1.00 96.38 208 LYS A O 1
ATOM 1654 N N . TRP A 1 209 ? 1.891 -1.336 12.769 1.00 96.38 209 TRP A N 1
ATOM 1655 C CA . TRP A 1 209 ? 2.451 0.016 12.793 1.00 96.38 209 TRP A CA 1
ATOM 1656 C C . TRP A 1 209 ? 1.359 1.098 12.822 1.00 96.38 209 TRP A C 1
ATOM 1658 O O . TRP A 1 209 ? 1.434 2.022 13.628 1.00 96.38 209 TRP A O 1
ATOM 1668 N N . LEU A 1 210 ? 0.299 0.959 12.018 1.00 96.25 210 LEU A N 1
ATOM 1669 C CA . LEU A 1 210 ? -0.828 1.900 12.014 1.00 96.25 210 LEU A CA 1
ATOM 1670 C C . LEU A 1 210 ? -1.574 1.955 13.363 1.00 96.25 210 LEU A C 1
ATOM 1672 O O . LEU A 1 210 ? -2.131 2.999 13.725 1.00 96.25 210 LEU A O 1
ATOM 1676 N N . GLN A 1 211 ? -1.603 0.848 14.112 1.00 93.38 211 GLN A N 1
ATOM 1677 C CA . GLN A 1 211 ? -2.191 0.796 15.453 1.00 93.38 211 GLN A CA 1
ATOM 1678 C C . GLN A 1 211 ? -1.320 1.507 16.496 1.00 93.38 211 GLN A C 1
ATOM 1680 O O . GLN A 1 211 ? -1.871 2.187 17.364 1.00 93.38 211 GLN A O 1
ATOM 1685 N N . GLU A 1 212 ? 0.002 1.371 16.397 1.00 93.56 212 GLU A N 1
ATOM 1686 C CA . GLU A 1 212 ? 0.980 1.883 17.368 1.00 93.56 212 GLU A CA 1
ATOM 1687 C C . GLU A 1 212 ? 1.358 3.359 17.146 1.00 93.56 212 GLU A C 1
ATOM 1689 O O . GLU A 1 212 ? 1.648 4.069 18.107 1.00 93.56 212 GLU A O 1
ATOM 1694 N N . ASP A 1 213 ? 1.326 3.838 15.902 1.00 92.81 213 ASP A N 1
ATOM 1695 C CA . ASP A 1 213 ? 1.678 5.210 15.518 1.00 92.81 213 ASP A CA 1
ATOM 1696 C C . ASP A 1 213 ? 0.556 6.204 15.887 1.00 92.81 213 ASP A C 1
ATOM 1698 O O . ASP A 1 213 ? -0.341 6.454 15.081 1.00 92.81 213 ASP A O 1
ATOM 1702 N N . LYS A 1 214 ? 0.571 6.730 17.121 1.00 88.00 214 LYS A N 1
ATOM 1703 C CA . LYS A 1 214 ? -0.427 7.659 17.699 1.00 88.00 214 LYS A CA 1
ATOM 1704 C C . LYS A 1 214 ? 0.127 9.053 17.985 1.00 88.00 214 LYS A C 1
ATOM 1706 O O . LYS A 1 214 ? 1.301 9.150 18.400 1.00 88.00 214 LYS A O 1
#